Protein AF-A0A809RUC2-F1 (afdb_monomer)

pLDDT: mean 80.57, std 20.1, range [32.59, 98.81]

Structure (mmCIF, N/CA/C/O backbone):
data_AF-A0A809RUC2-F1
#
_entry.id   AF-A0A809RUC2-F1
#
loop_
_atom_site.group_PDB
_atom_site.id
_atom_site.type_symbol
_atom_site.label_atom_id
_atom_site.label_alt_id
_atom_site.label_comp_id
_atom_site.label_asym_id
_atom_site.label_entity_id
_atom_site.label_seq_id
_atom_site.pdbx_PDB_ins_code
_atom_site.Cartn_x
_atom_site.Cartn_y
_atom_site.Cartn_z
_atom_site.occupancy
_atom_site.B_iso_or_equiv
_atom_site.auth_seq_id
_atom_site.auth_comp_id
_atom_site.auth_asym_id
_atom_site.auth_atom_id
_atom_site.pdbx_PDB_model_num
ATOM 1 N N . MET A 1 1 ? 37.512 29.742 -60.243 1.00 57.97 1 MET A N 1
ATOM 2 C CA . MET A 1 1 ? 36.278 29.936 -59.442 1.00 57.97 1 MET A CA 1
ATOM 3 C C . MET A 1 1 ? 36.610 30.798 -58.234 1.00 57.97 1 MET A C 1
ATOM 5 O O . MET A 1 1 ? 37.514 30.440 -57.490 1.00 57.97 1 MET A O 1
ATOM 9 N N . SER A 1 2 ? 35.966 31.960 -58.082 1.00 74.44 2 SER A N 1
ATOM 10 C CA . SER A 1 2 ? 36.246 32.896 -56.984 1.00 74.44 2 SER A CA 1
ATOM 11 C C . SER A 1 2 ? 35.675 32.379 -55.657 1.00 74.44 2 SER A C 1
ATOM 13 O O . SER A 1 2 ? 34.603 31.773 -55.625 1.00 74.44 2 SER A O 1
ATOM 15 N N . LYS A 1 3 ? 36.369 32.649 -54.543 1.00 63.47 3 LYS A N 1
ATOM 16 C CA . LYS A 1 3 ? 35.947 32.260 -53.180 1.00 63.47 3 LYS A CA 1
ATOM 17 C C . LYS A 1 3 ? 34.538 32.765 -52.819 1.00 63.47 3 LYS A C 1
ATOM 19 O O . LYS A 1 3 ? 33.831 32.130 -52.045 1.00 63.47 3 LYS A O 1
ATOM 24 N N . THR A 1 4 ? 34.105 33.861 -53.440 1.00 73.62 4 THR A N 1
ATOM 25 C CA . THR A 1 4 ? 32.767 34.448 -53.281 1.00 73.62 4 THR A CA 1
ATOM 26 C C . THR A 1 4 ? 31.650 33.573 -53.856 1.00 73.62 4 THR A C 1
ATOM 28 O O . THR A 1 4 ? 30.583 33.478 -53.257 1.00 73.62 4 THR A O 1
ATOM 31 N N . ALA A 1 5 ? 31.895 32.870 -54.966 1.00 70.69 5 ALA A N 1
ATOM 32 C CA . ALA A 1 5 ? 30.905 31.988 -55.586 1.00 70.69 5 ALA A CA 1
ATOM 33 C C . ALA A 1 5 ? 30.678 30.700 -54.773 1.00 70.69 5 ALA A C 1
ATOM 35 O O . ALA A 1 5 ? 29.565 30.180 -54.724 1.00 70.69 5 ALA A O 1
ATOM 36 N N . TRP A 1 6 ? 31.724 30.208 -54.100 1.00 71.06 6 TRP A N 1
ATOM 37 C CA . TRP A 1 6 ? 31.639 29.041 -53.218 1.00 71.06 6 TRP A CA 1
ATOM 38 C C . TRP A 1 6 ? 30.827 29.339 -51.951 1.00 71.06 6 TRP A C 1
ATOM 40 O O . TRP A 1 6 ? 29.940 28.566 -51.594 1.00 71.06 6 TRP A O 1
ATOM 50 N N . LEU A 1 7 ? 31.058 30.501 -51.330 1.00 73.00 7 LEU A N 1
ATOM 51 C CA . LEU A 1 7 ? 30.331 30.924 -50.131 1.00 73.00 7 LEU A CA 1
ATOM 52 C C . LEU A 1 7 ? 28.832 31.113 -50.412 1.00 73.00 7 LEU A C 1
ATOM 54 O O . LEU A 1 7 ? 27.989 30.687 -49.628 1.00 73.00 7 LEU A O 1
ATOM 58 N N . TRP A 1 8 ? 28.495 31.693 -51.567 1.00 70.12 8 TRP A N 1
ATOM 59 C CA . TRP A 1 8 ? 27.101 31.924 -51.948 1.00 70.12 8 TRP A CA 1
ATOM 60 C C . TRP A 1 8 ? 26.345 30.626 -52.264 1.00 70.12 8 TRP A C 1
ATOM 62 O O . TRP A 1 8 ? 25.155 30.519 -51.970 1.00 70.12 8 TRP A O 1
ATOM 72 N N . LYS A 1 9 ? 27.037 29.616 -52.810 1.00 71.06 9 LYS A N 1
ATOM 73 C CA . LYS A 1 9 ? 26.473 28.274 -53.013 1.00 71.06 9 LYS A CA 1
ATOM 74 C C . LYS A 1 9 ? 26.231 27.564 -51.676 1.00 71.06 9 LYS A C 1
ATOM 76 O O . LYS A 1 9 ? 25.128 27.087 -51.442 1.00 71.06 9 LYS A O 1
ATOM 81 N N . PHE A 1 10 ? 27.203 27.605 -50.764 1.00 69.88 10 PHE A N 1
ATOM 82 C CA . PHE A 1 10 ? 27.071 27.013 -49.430 1.00 69.88 10 PHE A CA 1
ATOM 83 C C . PHE A 1 10 ? 25.931 27.643 -48.609 1.00 69.88 10 PHE A C 1
ATOM 85 O O . PHE A 1 10 ? 25.150 26.935 -47.978 1.00 69.88 10 PHE A O 1
ATOM 92 N N . MET A 1 11 ? 25.777 28.971 -48.662 1.00 69.25 11 MET A N 1
ATOM 93 C CA . MET A 1 11 ? 24.679 29.665 -47.977 1.00 69.25 11 MET A CA 1
ATOM 94 C C . MET A 1 11 ? 23.294 29.299 -48.536 1.00 69.25 11 MET A C 1
ATOM 96 O O . MET A 1 11 ? 22.336 29.217 -47.768 1.00 69.25 11 MET A O 1
ATOM 100 N N . LYS A 1 12 ? 23.175 29.060 -49.850 1.00 67.75 12 LYS A N 1
ATOM 101 C CA . LYS A 1 12 ? 21.921 28.601 -50.470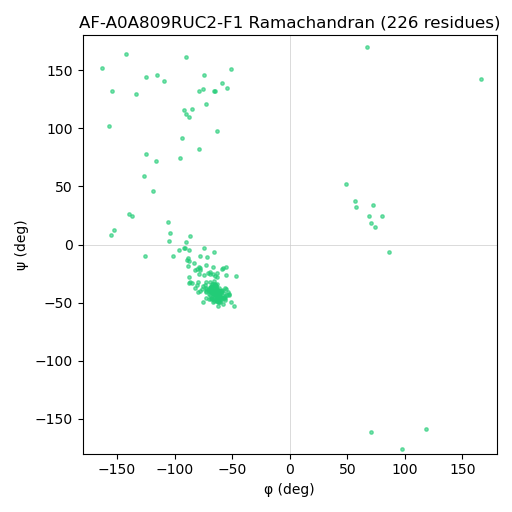 1.00 67.75 12 LYS A CA 1
ATOM 102 C C . LYS A 1 12 ? 21.570 27.162 -50.089 1.00 67.75 12 LYS A C 1
ATOM 104 O O . LYS A 1 12 ? 20.408 26.884 -49.806 1.00 67.75 12 LYS A O 1
ATOM 109 N N . ASP A 1 13 ? 22.560 26.277 -50.022 1.00 63.41 13 ASP A N 1
ATOM 110 C CA . ASP A 1 13 ? 22.342 24.875 -49.649 1.00 63.41 13 ASP A CA 1
ATOM 111 C C . ASP A 1 13 ? 21.937 24.746 -48.163 1.00 63.41 13 ASP A C 1
ATOM 113 O O . ASP A 1 13 ? 21.044 23.971 -47.812 1.00 63.41 13 ASP A O 1
ATOM 117 N N . ALA A 1 14 ? 22.515 25.577 -47.285 1.00 58.16 14 ALA A N 1
ATOM 118 C CA . ALA A 1 14 ? 22.165 25.619 -45.865 1.00 58.16 14 ALA A CA 1
ATOM 119 C C . ALA A 1 14 ? 20.747 26.165 -45.604 1.00 58.16 14 ALA A C 1
ATOM 121 O O . ALA A 1 14 ? 20.035 25.627 -44.753 1.00 58.16 14 ALA A O 1
ATOM 122 N N . SER A 1 15 ? 20.299 27.191 -46.341 1.00 55.12 15 SER A N 1
ATOM 123 C CA . SER A 1 15 ? 18.947 27.741 -46.152 1.00 55.12 15 SER A CA 1
ATOM 124 C C . SER A 1 15 ? 17.857 26.762 -46.595 1.00 55.12 15 SER A C 1
ATOM 126 O O . SER A 1 15 ? 16.843 26.630 -45.911 1.00 55.12 15 SER A O 1
ATOM 128 N N . SER A 1 16 ? 18.096 26.001 -47.669 1.00 58.09 16 SER A N 1
ATOM 129 C CA . SER A 1 16 ? 17.174 24.959 -48.131 1.00 58.09 16 SER A CA 1
ATOM 130 C C . SER A 1 16 ? 16.996 23.856 -47.080 1.00 58.09 16 SER A C 1
ATOM 132 O O . SER A 1 16 ? 15.876 23.415 -46.833 1.00 58.09 16 SER A O 1
ATOM 134 N N . CYS A 1 17 ? 18.073 23.443 -46.404 1.00 53.00 17 CYS A N 1
ATOM 135 C CA . CYS A 1 17 ? 18.024 22.403 -45.371 1.00 53.00 17 CYS A CA 1
ATOM 136 C C . CYS A 1 17 ? 17.237 22.848 -44.122 1.00 53.00 17 CYS A C 1
ATOM 138 O O . CYS A 1 17 ? 16.403 22.103 -43.604 1.00 53.00 17 CYS A O 1
ATOM 140 N N . VAL A 1 18 ? 17.427 24.099 -43.684 1.00 55.88 18 VAL A N 1
ATOM 141 C CA . VAL A 1 18 ? 16.718 24.665 -42.521 1.00 55.88 18 VAL A CA 1
ATOM 142 C C . VAL A 1 18 ? 15.218 24.819 -42.793 1.00 55.88 18 VAL A C 1
ATOM 144 O O . VAL A 1 18 ? 14.402 24.515 -41.923 1.00 55.88 18 VAL A O 1
ATOM 147 N N . VAL A 1 19 ? 14.831 25.225 -44.007 1.00 58.34 19 VAL A N 1
ATOM 148 C CA . VAL A 1 19 ? 13.414 25.385 -44.375 1.00 58.34 19 VAL A CA 1
ATOM 149 C C . VAL A 1 19 ? 12.692 24.034 -44.458 1.00 58.34 19 VAL A C 1
ATOM 151 O O . VAL A 1 19 ? 11.554 23.937 -43.994 1.00 58.34 19 VAL A O 1
ATOM 154 N N . HIS A 1 20 ? 13.345 22.981 -44.969 1.00 55.31 20 HIS A N 1
ATOM 155 C CA . HIS A 1 20 ? 12.781 21.624 -44.990 1.00 55.31 20 HIS A CA 1
ATOM 156 C C . HIS A 1 20 ? 12.652 21.010 -43.588 1.00 55.31 20 HIS A C 1
ATOM 158 O O . HIS A 1 20 ? 11.646 20.361 -43.298 1.00 55.31 20 HIS A O 1
ATOM 164 N N . PHE A 1 21 ? 13.618 21.254 -42.697 1.00 52.12 21 PHE A N 1
ATOM 165 C CA . PHE A 1 21 ? 13.568 20.769 -41.315 1.00 52.12 21 PHE A CA 1
ATOM 166 C C . PHE A 1 21 ? 12.483 21.482 -40.488 1.00 52.12 21 PHE A C 1
ATOM 168 O O . PHE A 1 21 ? 11.742 20.838 -39.744 1.00 52.12 21 PHE A O 1
ATOM 175 N N . ALA A 1 22 ? 12.317 22.796 -40.678 1.00 53.69 22 ALA A N 1
ATOM 176 C CA . ALA A 1 22 ? 11.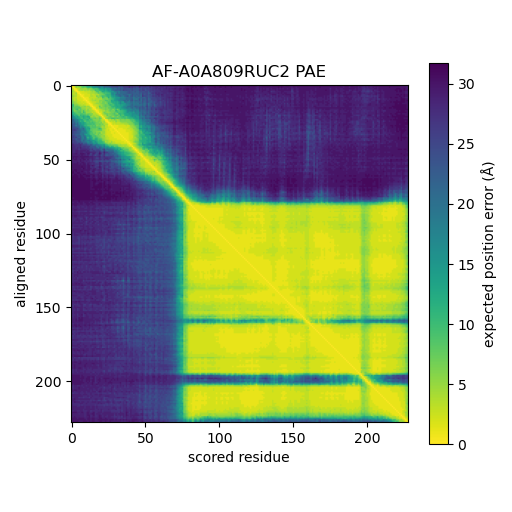268 23.576 -40.021 1.00 53.69 22 ALA A CA 1
ATOM 177 C C . ALA A 1 22 ? 9.854 23.191 -40.497 1.00 53.69 22 ALA A C 1
ATOM 179 O O . ALA A 1 22 ? 8.949 23.057 -39.674 1.00 53.69 22 ALA A O 1
ATOM 180 N N . HIS A 1 23 ? 9.662 22.951 -41.802 1.00 52.16 23 HIS A N 1
ATOM 181 C CA . HIS A 1 23 ? 8.366 22.507 -42.330 1.00 52.16 23 HIS A CA 1
ATOM 182 C C . HIS A 1 23 ? 8.006 21.081 -41.886 1.00 52.16 23 HIS A C 1
ATOM 184 O O . HIS A 1 23 ? 6.858 20.832 -41.525 1.00 52.16 23 HIS A O 1
ATOM 190 N N . GLY A 1 24 ? 8.966 20.149 -41.855 1.00 54.53 24 GLY A N 1
ATOM 191 C CA . GLY A 1 24 ? 8.717 18.771 -41.411 1.00 54.53 24 GLY A CA 1
ATOM 192 C C . GLY A 1 24 ? 8.372 18.666 -39.921 1.00 54.53 24 GLY A C 1
ATOM 193 O O . GLY A 1 24 ? 7.441 17.951 -39.550 1.00 54.53 24 GLY A O 1
ATOM 194 N N . GLY A 1 25 ? 9.073 19.424 -39.069 1.00 57.38 25 GLY A N 1
ATOM 195 C CA . GLY A 1 25 ? 8.827 19.437 -37.624 1.00 57.38 25 GLY A CA 1
ATOM 196 C C . GLY A 1 25 ? 7.467 20.029 -37.243 1.00 57.38 25 GLY A C 1
ATOM 197 O O . GLY A 1 25 ? 6.776 19.482 -36.384 1.00 57.38 25 GLY A O 1
ATOM 198 N N . LEU A 1 26 ? 7.043 21.104 -37.919 1.00 63.09 26 LEU A N 1
ATOM 199 C CA . LEU A 1 26 ? 5.751 21.744 -37.652 1.00 63.09 26 LEU A CA 1
ATOM 200 C C . LEU A 1 26 ? 4.568 20.853 -38.071 1.00 63.09 26 LEU A C 1
ATOM 202 O O . LEU A 1 26 ? 3.562 20.796 -37.365 1.00 63.09 26 LEU A O 1
ATOM 206 N N . LEU A 1 27 ? 4.701 20.113 -39.179 1.00 64.94 27 LEU A N 1
ATOM 207 C CA . LEU A 1 27 ? 3.674 19.173 -39.642 1.00 64.94 27 LEU A CA 1
ATOM 208 C C . LEU A 1 27 ? 3.522 17.967 -38.703 1.00 64.94 27 LEU A C 1
ATOM 210 O O . LEU A 1 27 ? 2.396 17.567 -38.411 1.00 64.94 27 LEU A O 1
ATOM 214 N N . ALA A 1 28 ? 4.624 17.424 -38.176 1.00 64.31 28 ALA A N 1
ATOM 215 C CA . ALA A 1 28 ? 4.576 16.322 -37.212 1.00 64.31 28 ALA A CA 1
ATOM 216 C C . ALA A 1 28 ? 3.934 16.743 -35.876 1.00 64.31 28 ALA A C 1
ATOM 218 O O . ALA A 1 28 ? 3.086 16.027 -35.341 1.00 64.31 28 ALA A O 1
ATOM 219 N N . ALA A 1 29 ? 4.277 17.932 -35.367 1.00 70.69 29 ALA A N 1
ATOM 220 C CA . ALA A 1 29 ? 3.657 18.486 -34.163 1.00 70.69 29 ALA A CA 1
ATOM 221 C C . ALA A 1 29 ? 2.160 18.780 -34.372 1.00 70.69 29 ALA A C 1
ATOM 223 O O . ALA A 1 29 ? 1.338 18.449 -33.517 1.00 70.69 29 ALA A O 1
ATOM 224 N N . GLY A 1 30 ? 1.793 19.331 -35.535 1.00 70.19 30 GLY A N 1
ATOM 225 C CA . GLY A 1 30 ? 0.397 19.555 -35.912 1.00 70.19 30 GLY A CA 1
ATOM 226 C C . GLY A 1 30 ? -0.411 18.257 -35.976 1.00 70.19 30 GLY A C 1
ATOM 227 O O . GLY A 1 30 ? -1.521 18.199 -35.444 1.00 70.19 30 GLY A O 1
ATOM 228 N N . PHE A 1 31 ? 0.153 17.189 -36.549 1.00 74.94 31 PHE A N 1
ATOM 229 C CA . PHE A 1 31 ? -0.500 15.880 -36.608 1.00 74.94 31 PHE A CA 1
ATOM 230 C C . PHE A 1 31 ? -0.721 15.280 -35.211 1.00 74.94 31 PHE A C 1
ATOM 232 O O . PHE A 1 31 ? -1.814 14.795 -34.930 1.00 74.94 31 PHE A O 1
ATOM 239 N N . LEU A 1 32 ? 0.262 15.380 -34.308 1.00 79.12 32 LEU A N 1
ATOM 240 C CA . LEU A 1 32 ? 0.138 14.885 -32.931 1.00 79.12 32 LEU A CA 1
ATOM 241 C C . LEU A 1 32 ? -0.929 15.636 -32.125 1.00 79.12 32 LEU A C 1
ATOM 243 O O . LEU A 1 32 ? -1.727 15.002 -31.440 1.00 79.12 32 LEU A O 1
ATOM 247 N N . VAL A 1 33 ? -0.995 16.967 -32.237 1.00 81.62 33 VAL A N 1
ATOM 248 C CA . VAL A 1 33 ? -2.025 17.770 -31.551 1.00 81.62 33 VAL A CA 1
ATOM 249 C C . VAL A 1 33 ? -3.416 17.482 -32.120 1.00 81.62 33 VAL A C 1
ATOM 251 O O . VAL A 1 33 ? -4.376 17.368 -31.361 1.00 81.62 33 VAL A O 1
ATOM 254 N N . THR A 1 34 ? -3.532 17.304 -33.439 1.00 75.81 34 THR A N 1
ATOM 255 C CA . THR A 1 34 ? -4.813 16.980 -34.088 1.00 75.81 34 THR A CA 1
ATOM 256 C C . THR A 1 34 ? -5.283 15.569 -33.722 1.00 75.81 34 THR A C 1
ATOM 258 O O . THR A 1 34 ? -6.457 15.382 -33.413 1.00 75.81 34 THR A O 1
ATOM 261 N N . ALA A 1 35 ? -4.377 14.585 -33.674 1.00 74.75 35 ALA A N 1
ATOM 262 C CA . ALA A 1 35 ? -4.677 13.231 -33.209 1.00 74.75 35 ALA A CA 1
ATOM 263 C C . ALA A 1 35 ? -5.086 13.214 -31.726 1.00 74.75 35 ALA A C 1
ATOM 265 O O . ALA A 1 35 ? -6.064 12.560 -31.368 1.00 74.75 35 ALA A O 1
ATOM 266 N N . PHE A 1 36 ? -4.397 13.986 -30.877 1.00 76.81 36 PHE A N 1
ATOM 267 C CA . PHE A 1 36 ? -4.753 14.144 -29.467 1.00 76.81 36 PHE A CA 1
ATOM 268 C C . PHE A 1 36 ? -6.132 14.799 -29.297 1.00 76.81 36 PHE A C 1
ATOM 270 O O . PHE A 1 36 ? -6.936 14.316 -28.505 1.00 76.81 36 PHE A O 1
ATOM 277 N N . MET A 1 37 ? -6.460 15.832 -30.086 1.00 72.44 37 MET A N 1
ATOM 278 C CA . MET A 1 37 ? -7.786 16.461 -30.050 1.00 72.44 37 MET A CA 1
ATOM 279 C C . MET A 1 37 ? -8.903 15.566 -30.590 1.00 72.44 37 MET A C 1
ATOM 281 O O . MET A 1 37 ? -9.985 15.549 -30.010 1.00 72.44 37 MET A O 1
ATOM 285 N N . LEU A 1 38 ? -8.660 14.776 -31.639 1.00 72.06 38 LEU A N 1
ATOM 286 C CA . LEU A 1 38 ? -9.628 13.783 -32.121 1.00 72.06 38 LEU A CA 1
ATOM 287 C C . LEU A 1 38 ? -9.865 12.669 -31.090 1.00 72.06 38 LEU A C 1
ATOM 289 O O . LEU A 1 38 ? -10.999 12.229 -30.925 1.00 72.06 38 LEU A O 1
ATOM 293 N N . MET A 1 39 ? -8.831 12.258 -30.350 1.00 69.00 39 MET A N 1
ATOM 294 C CA . MET A 1 39 ? -8.958 11.289 -29.256 1.00 69.00 39 MET A CA 1
ATOM 295 C C . MET A 1 39 ? -9.730 11.870 -28.059 1.00 69.00 39 MET A C 1
ATOM 297 O O . MET A 1 39 ? -10.534 11.172 -27.444 1.00 69.00 39 MET A O 1
ATOM 301 N N . TYR A 1 40 ? -9.540 13.160 -27.763 1.00 70.06 40 TYR A N 1
ATOM 302 C CA . TYR A 1 40 ? -10.258 13.854 -26.691 1.00 70.06 40 TYR A CA 1
ATOM 303 C C . TYR A 1 40 ? -11.732 14.118 -27.040 1.00 70.06 40 TYR A C 1
ATOM 305 O O . TYR A 1 40 ? -12.606 13.917 -26.200 1.00 70.06 40 TYR A O 1
ATOM 313 N N . VAL A 1 41 ? -12.029 14.512 -28.285 1.00 60.91 41 VAL A N 1
ATOM 314 C CA . VAL A 1 41 ? -13.403 14.755 -28.761 1.00 60.91 41 VAL A CA 1
ATOM 315 C C . VAL A 1 41 ? -14.158 13.439 -29.006 1.00 60.91 41 VAL A C 1
ATOM 317 O O . VAL A 1 41 ? -15.329 13.342 -28.653 1.00 60.91 41 VAL A O 1
ATOM 320 N N . GLY A 1 42 ? -13.496 12.381 -29.493 1.00 48.12 42 GLY A N 1
ATOM 321 C CA . GLY A 1 42 ? -14.104 11.049 -29.662 1.00 48.12 42 GLY A CA 1
ATOM 322 C C . GLY A 1 42 ? -14.477 10.344 -28.346 1.00 48.12 42 GLY A C 1
ATOM 323 O O . GLY A 1 42 ? -15.333 9.456 -28.328 1.00 48.12 42 GLY A O 1
ATOM 324 N N . SER A 1 43 ? -13.885 10.771 -27.226 1.00 54.50 43 SER A N 1
ATOM 325 C CA . SER A 1 43 ? -14.227 10.291 -25.879 1.00 54.50 43 SER A CA 1
ATOM 326 C C . SER A 1 43 ? -15.503 10.939 -25.313 1.00 54.50 43 SER A C 1
ATOM 328 O O . SER A 1 43 ? -16.132 10.380 -24.411 1.00 54.50 43 SER A O 1
ATOM 330 N N . ALA A 1 44 ? -15.930 12.084 -25.863 1.00 47.62 44 ALA A N 1
ATOM 331 C CA . ALA A 1 44 ? -17.126 12.793 -25.407 1.00 47.62 44 ALA A CA 1
ATOM 332 C C . ALA A 1 44 ? -18.433 12.176 -25.944 1.00 47.62 44 ALA A C 1
ATOM 334 O O . ALA A 1 44 ? -19.429 12.163 -25.231 1.00 47.62 44 ALA A O 1
ATOM 335 N N . GLU A 1 45 ? -18.434 11.597 -27.150 1.00 51.78 45 GLU A N 1
ATOM 336 C CA . GLU A 1 45 ? -19.639 10.963 -27.726 1.00 51.78 45 GLU A CA 1
ATOM 337 C C . GLU A 1 45 ? -19.807 9.482 -27.339 1.00 51.78 45 GLU A C 1
ATOM 339 O O . GLU A 1 45 ? -20.908 8.934 -27.402 1.00 51.78 45 GLU A O 1
ATOM 344 N N . SER A 1 46 ? -18.735 8.823 -26.887 1.00 49.41 46 SER A N 1
ATOM 345 C CA . SER A 1 46 ? -18.765 7.403 -26.496 1.00 49.41 46 SER A CA 1
ATOM 346 C C . SER A 1 46 ? -19.264 7.178 -25.058 1.00 49.41 46 SER A C 1
ATOM 348 O O . SER A 1 46 ? -19.651 6.063 -24.708 1.00 49.41 46 SER A O 1
ATOM 350 N N . HIS A 1 47 ? -19.300 8.231 -24.231 1.00 50.41 47 HIS A N 1
ATOM 351 C CA . HIS A 1 47 ? -19.727 8.147 -22.830 1.00 50.41 47 HIS A CA 1
ATOM 352 C C . HIS A 1 47 ? -21.247 8.081 -22.639 1.00 50.41 47 HIS A C 1
ATOM 354 O O . HIS A 1 47 ? -21.690 7.572 -21.614 1.00 50.41 47 HIS A O 1
ATOM 360 N N . GLU A 1 48 ? -22.059 8.531 -23.601 1.00 50.09 48 GLU A N 1
ATOM 361 C CA . GLU A 1 48 ? -23.522 8.489 -23.437 1.00 50.09 48 GLU A CA 1
ATOM 362 C C . GLU A 1 48 ? -24.143 7.151 -23.865 1.00 50.09 48 GLU A C 1
ATOM 364 O O . GLU A 1 48 ? -25.099 6.690 -23.243 1.00 50.09 48 GLU A O 1
ATOM 369 N N . ARG A 1 49 ? -23.572 6.461 -24.864 1.00 54.16 49 ARG A N 1
ATOM 370 C CA . ARG A 1 49 ? -24.089 5.155 -25.323 1.00 54.16 49 ARG A CA 1
ATOM 371 C C . ARG A 1 49 ? -23.736 4.009 -24.373 1.00 54.16 49 ARG A C 1
ATOM 373 O O . ARG A 1 49 ? -24.584 3.163 -24.108 1.00 54.16 49 ARG A O 1
ATOM 380 N N . GLY A 1 50 ? -22.531 4.022 -23.795 1.00 50.56 50 GLY A N 1
ATOM 381 C CA . GLY A 1 50 ? -22.103 2.997 -22.833 1.00 50.56 50 GLY A CA 1
ATOM 382 C C . GLY A 1 50 ? -22.884 3.025 -21.512 1.00 50.56 50 GLY A C 1
ATOM 383 O O . GLY A 1 50 ? -23.028 1.995 -20.859 1.00 50.56 50 GLY A O 1
ATOM 384 N N . LEU A 1 51 ? -23.437 4.183 -21.132 1.00 55.09 51 LEU A N 1
ATOM 385 C CA . LEU A 1 51 ? -24.234 4.336 -19.910 1.00 55.09 51 LEU A CA 1
ATOM 386 C C . LEU A 1 51 ? -25.699 3.902 -20.074 1.00 55.09 51 LEU A C 1
ATOM 388 O O . LEU A 1 51 ? -26.329 3.553 -19.078 1.00 55.09 51 LEU A O 1
ATOM 392 N N . GLN A 1 52 ? -26.233 3.868 -21.300 1.00 54.47 52 GLN A N 1
ATOM 393 C CA . GLN A 1 52 ? -27.560 3.298 -21.570 1.00 54.47 52 GLN A CA 1
ATOM 394 C C . GLN A 1 52 ? -27.509 1.767 -21.655 1.00 54.47 52 GLN A C 1
ATOM 396 O O . GLN A 1 52 ? -28.342 1.097 -21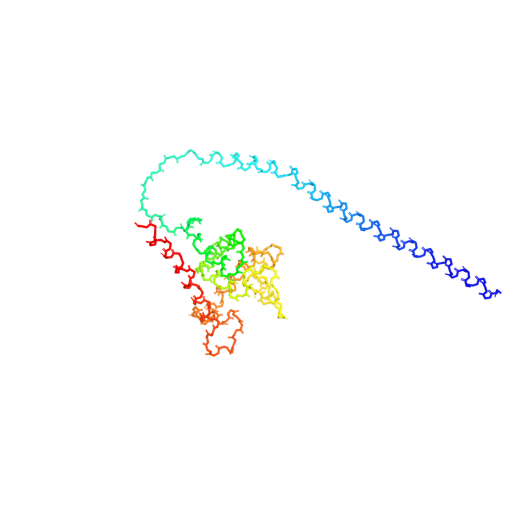.053 1.00 54.47 52 GLN A O 1
ATOM 401 N N . GLU A 1 53 ? -26.472 1.205 -22.284 1.00 52.91 53 GLU A N 1
ATOM 402 C CA . GLU A 1 53 ? -26.300 -0.252 -22.398 1.00 52.91 53 GLU A CA 1
ATOM 403 C C . GLU A 1 53 ? -26.008 -0.920 -21.036 1.00 52.91 53 GLU A C 1
ATOM 405 O O . GLU A 1 53 ? -26.496 -2.013 -20.749 1.00 52.91 53 GLU A O 1
ATOM 410 N N . LEU A 1 54 ? -25.288 -0.228 -20.140 1.00 55.09 54 LEU A N 1
ATOM 411 C CA . LEU A 1 54 ? -25.085 -0.661 -18.749 1.00 55.09 54 LEU A CA 1
ATOM 412 C C . LEU A 1 54 ? -26.330 -0.479 -17.865 1.00 55.09 54 LEU A C 1
ATOM 414 O O . LEU A 1 54 ? -26.480 -1.199 -16.876 1.00 55.09 54 LEU A O 1
ATOM 418 N N . GLY A 1 55 ? -27.211 0.467 -18.204 1.00 55.34 55 GLY A N 1
ATOM 419 C CA . GLY A 1 55 ? -28.477 0.694 -17.506 1.00 55.34 55 GLY A CA 1
ATOM 420 C C . GLY A 1 55 ? -29.480 -0.435 -17.742 1.00 55.34 55 GLY A C 1
ATOM 421 O O . GLY A 1 55 ? -30.079 -0.930 -16.785 1.00 55.34 55 GLY A O 1
ATOM 422 N N . ASP A 1 56 ? -29.590 -0.904 -18.985 1.00 54.66 56 ASP A N 1
ATOM 423 C CA . ASP A 1 56 ? -30.511 -1.984 -19.357 1.00 54.66 56 ASP A CA 1
ATOM 424 C C . ASP A 1 56 ? -30.031 -3.359 -18.857 1.00 54.66 56 ASP A C 1
ATOM 426 O O . ASP A 1 56 ? -30.831 -4.152 -18.358 1.00 54.66 56 ASP A O 1
ATOM 430 N N . LEU A 1 57 ? -28.714 -3.602 -18.828 1.00 55.19 57 LEU A N 1
ATOM 431 C CA . LEU A 1 57 ? -28.119 -4.812 -18.233 1.00 55.19 57 LEU A CA 1
ATOM 432 C C . LEU A 1 57 ? -28.324 -4.922 -16.711 1.00 55.19 57 LEU A C 1
ATOM 434 O O . LEU A 1 57 ? -28.365 -6.028 -16.170 1.00 55.19 57 LEU A O 1
ATOM 438 N N . PHE A 1 58 ? -28.466 -3.796 -16.004 1.00 57.12 58 PHE A N 1
ATOM 439 C CA . PHE A 1 58 ? -28.720 -3.782 -14.557 1.00 57.12 58 PHE A CA 1
ATOM 440 C C . PHE A 1 58 ? -30.213 -3.824 -14.192 1.00 57.12 58 PHE A C 1
ATOM 442 O O . PHE A 1 58 ? -30.545 -4.066 -13.024 1.00 57.12 58 PHE A O 1
ATOM 449 N N . SER A 1 59 ? -31.102 -3.601 -15.165 1.00 50.81 59 SER A N 1
ATOM 450 C CA . SER A 1 59 ? -32.555 -3.560 -14.966 1.00 50.81 59 SER A CA 1
ATOM 451 C C . SER A 1 59 ? -33.193 -4.958 -15.022 1.00 50.81 59 SER A C 1
ATOM 453 O O . SER A 1 59 ? -34.083 -5.259 -14.227 1.00 50.81 59 SER A O 1
ATOM 455 N N . ASP A 1 60 ? -32.652 -5.868 -15.842 1.00 48.00 60 ASP A N 1
ATOM 456 C CA . ASP A 1 60 ? -33.172 -7.241 -16.000 1.00 48.00 60 ASP A CA 1
ATOM 457 C C . ASP A 1 60 ? -32.799 -8.210 -14.857 1.00 48.00 60 ASP A C 1
ATOM 459 O O . ASP A 1 60 ? -33.345 -9.308 -14.746 1.00 48.00 60 ASP A O 1
ATOM 463 N N . GLY A 1 61 ? -31.902 -7.817 -13.949 1.00 45.31 61 GLY A N 1
ATOM 464 C CA . GLY A 1 61 ? -31.421 -8.683 -12.864 1.00 45.31 61 GLY A CA 1
ATOM 465 C C . GLY A 1 61 ? -32.211 -8.616 -11.551 1.00 45.31 61 GLY A C 1
ATOM 466 O O . GLY A 1 61 ? -31.874 -9.327 -10.603 1.00 45.31 61 GLY A O 1
ATOM 467 N N . ARG A 1 62 ? -33.228 -7.747 -11.433 1.00 44.59 62 ARG A N 1
ATOM 468 C CA . ARG A 1 62 ? -33.868 -7.432 -10.139 1.00 44.59 62 ARG A CA 1
ATOM 469 C C . ARG A 1 62 ? -35.356 -7.776 -10.061 1.00 44.59 62 ARG A C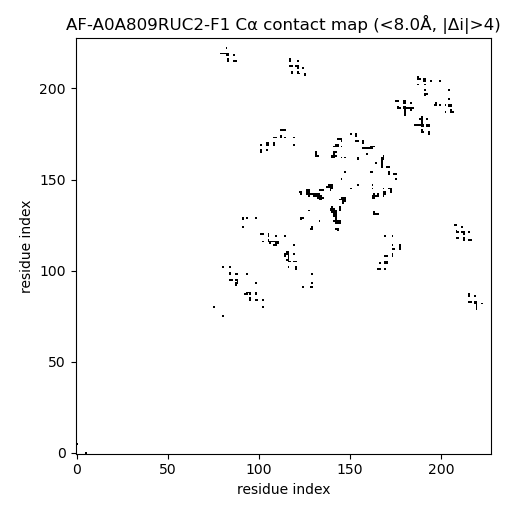 1
ATOM 471 O O . ARG A 1 62 ? -36.145 -7.035 -9.485 1.00 44.59 62 ARG A O 1
ATOM 478 N N . THR A 1 63 ? -35.731 -8.969 -10.513 1.00 43.12 63 THR A N 1
ATOM 479 C CA . THR A 1 63 ? -36.981 -9.619 -10.083 1.00 43.12 63 THR A CA 1
ATOM 480 C C . THR A 1 63 ? -36.702 -11.002 -9.514 1.00 43.12 63 THR A C 1
ATOM 482 O O . THR A 1 63 ? -36.927 -12.021 -10.159 1.00 43.12 63 THR A O 1
ATOM 485 N N . SER A 1 64 ? -36.223 -11.054 -8.273 1.00 36.59 64 SER A N 1
ATOM 486 C CA . SER A 1 64 ? -36.462 -12.196 -7.386 1.00 36.59 64 SER A CA 1
ATOM 487 C C . SER A 1 64 ? -36.316 -11.755 -5.936 1.00 36.59 64 SER A C 1
ATOM 489 O O . SER A 1 64 ? -35.230 -11.537 -5.411 1.00 36.59 64 SER A O 1
ATOM 491 N N . LYS A 1 65 ? -37.475 -11.569 -5.310 1.00 40.81 65 LYS A N 1
ATOM 492 C CA . LYS A 1 65 ? -37.675 -11.324 -3.887 1.00 40.81 65 LYS A CA 1
ATOM 493 C C . LYS A 1 65 ? -37.888 -12.674 -3.200 1.00 40.81 65 LYS A C 1
ATOM 495 O O . LYS A 1 65 ? -38.897 -13.308 -3.482 1.00 40.81 65 LYS A O 1
ATOM 500 N N . ALA A 1 66 ? -36.979 -13.067 -2.309 1.00 34.62 66 ALA A N 1
ATOM 501 C CA . ALA A 1 66 ? -37.113 -14.037 -1.201 1.00 34.62 66 ALA A CA 1
ATOM 502 C C . ALA A 1 66 ? -35.679 -14.353 -0.727 1.00 34.62 66 ALA A C 1
ATOM 504 O O . ALA A 1 66 ? -34.792 -14.447 -1.558 1.00 34.62 66 ALA A O 1
ATOM 505 N N . SER A 1 67 ? -35.304 -14.541 0.532 1.00 32.59 67 SER A N 1
ATOM 506 C CA . SER A 1 67 ? -35.981 -14.640 1.818 1.00 32.59 67 SER A CA 1
ATOM 507 C C . SER A 1 67 ? -34.889 -14.440 2.888 1.00 32.59 67 SER A C 1
ATOM 509 O O . SER A 1 67 ? -33.719 -14.734 2.656 1.00 32.59 67 SER A O 1
ATOM 511 N N . SER A 1 68 ? -35.268 -13.924 4.049 1.00 49.09 68 SER A N 1
ATOM 512 C CA . SER A 1 68 ? -34.435 -13.643 5.225 1.00 49.09 68 SER A CA 1
ATOM 513 C C . SER A 1 68 ? -33.614 -14.833 5.760 1.00 49.09 68 SER A C 1
ATOM 515 O O . SER A 1 68 ? -34.182 -15.893 6.017 1.00 49.09 68 SER A O 1
ATOM 517 N N . SER A 1 69 ? -32.331 -14.598 6.074 1.00 34.47 69 SER A N 1
ATOM 518 C CA . SER A 1 69 ? -31.605 -15.226 7.195 1.00 34.47 69 SER A CA 1
ATOM 519 C C . SER A 1 69 ? -30.444 -14.315 7.657 1.00 34.47 69 SER A C 1
ATOM 521 O O . SER A 1 69 ? -29.705 -13.824 6.800 1.00 34.47 69 SER A O 1
ATOM 523 N N . PRO A 1 70 ? -30.268 -14.042 8.967 1.00 42.47 70 PRO A N 1
ATOM 524 C CA . PRO A 1 70 ? -29.280 -13.094 9.476 1.00 42.47 70 PRO A CA 1
ATOM 525 C C . PRO A 1 70 ? -27.978 -13.824 9.834 1.00 42.47 70 PRO A C 1
ATOM 527 O O . PRO A 1 70 ? -27.834 -14.329 10.942 1.00 42.47 70 PRO A O 1
ATOM 530 N N . ALA A 1 71 ? -27.028 -13.930 8.902 1.00 37.78 71 ALA A N 1
ATOM 531 C CA . ALA A 1 71 ? -25.707 -14.500 9.219 1.00 37.78 71 ALA A CA 1
ATOM 532 C C . ALA A 1 71 ? -24.550 -14.046 8.307 1.00 37.78 71 ALA A C 1
ATOM 534 O O . ALA A 1 71 ? -23.448 -14.574 8.418 1.00 37.78 71 ALA A O 1
ATOM 535 N N . ALA A 1 72 ? -24.760 -13.072 7.417 1.00 39.22 72 ALA A N 1
ATOM 536 C CA . ALA A 1 72 ? -23.739 -12.609 6.473 1.00 39.22 72 ALA A CA 1
ATOM 537 C C . ALA A 1 72 ? -23.552 -11.089 6.558 1.00 39.22 72 ALA A C 1
ATOM 539 O O . ALA A 1 72 ? -23.744 -10.362 5.591 1.00 39.22 72 ALA A O 1
ATOM 540 N N . GLU A 1 73 ? -23.198 -10.595 7.741 1.00 40.06 73 GLU A N 1
ATOM 541 C CA . GLU A 1 73 ? -22.898 -9.181 7.971 1.00 40.06 73 GLU A CA 1
ATOM 542 C C . GLU A 1 73 ? -21.431 -9.030 8.373 1.00 40.06 73 GLU A C 1
ATOM 544 O O . GLU A 1 73 ? -21.104 -8.814 9.533 1.00 40.06 73 GLU A O 1
ATOM 549 N N . GLN A 1 74 ? -20.517 -9.228 7.416 1.00 40.91 74 GLN A N 1
ATOM 550 C CA . GLN A 1 74 ? -19.084 -8.959 7.620 1.00 40.91 74 GLN A CA 1
ATOM 551 C C . GLN A 1 74 ? -18.304 -8.608 6.343 1.00 40.91 74 GLN A C 1
ATOM 553 O O . GLN A 1 74 ? -17.081 -8.505 6.381 1.00 40.91 74 GLN A O 1
ATOM 558 N N . ALA A 1 75 ? -18.988 -8.327 5.231 1.00 43.81 75 ALA A N 1
ATOM 559 C CA . ALA A 1 75 ? -18.386 -7.580 4.133 1.00 43.81 75 ALA A CA 1
ATOM 560 C C . ALA A 1 75 ? -18.536 -6.089 4.454 1.00 43.81 75 ALA A C 1
ATOM 562 O O . ALA A 1 75 ? -19.648 -5.581 4.601 1.00 43.81 75 ALA A O 1
ATOM 563 N N . VAL A 1 76 ? -17.420 -5.386 4.633 1.00 47.34 76 VAL A N 1
ATOM 564 C CA . VAL A 1 76 ? -17.412 -3.941 4.879 1.00 47.34 76 VAL A CA 1
ATOM 565 C C . VAL A 1 76 ? -18.000 -3.243 3.651 1.00 47.34 76 VAL A C 1
ATOM 567 O O . VAL A 1 76 ? -17.311 -3.029 2.659 1.00 47.34 76 VAL A O 1
ATOM 570 N N . SER A 1 77 ? -19.288 -2.903 3.725 1.00 47.72 77 SER A N 1
ATOM 571 C CA . SER A 1 77 ? -19.956 -1.968 2.815 1.00 47.72 77 SER A CA 1
ATOM 572 C C . SER A 1 77 ? -19.145 -0.659 2.736 1.00 47.72 77 SER A C 1
ATOM 574 O O . SER A 1 77 ? -18.511 -0.308 3.737 1.00 47.72 77 SER A O 1
ATOM 576 N N . PRO A 1 78 ? -19.157 0.102 1.619 1.00 54.75 78 PRO A N 1
ATOM 577 C CA . PRO A 1 78 ? -18.447 1.386 1.484 1.00 54.75 78 PRO A CA 1
ATOM 578 C C . PRO A 1 78 ? -18.651 2.349 2.671 1.00 54.75 78 PRO A C 1
ATOM 580 O O . PRO A 1 78 ? -17.771 3.138 3.017 1.00 54.75 78 PRO A O 1
ATOM 583 N N . SER A 1 79 ? -19.782 2.228 3.376 1.00 59.75 79 SER A N 1
ATOM 584 C CA . SER A 1 79 ? -20.078 2.956 4.615 1.00 59.75 79 SER A CA 1
ATOM 585 C C . SER A 1 79 ? -19.139 2.628 5.787 1.00 59.75 79 SER A C 1
ATOM 587 O O . SER A 1 79 ? -18.815 3.514 6.576 1.00 59.75 79 SER A O 1
ATOM 589 N N . GLY A 1 80 ? -18.659 1.389 5.907 1.00 74.50 80 GLY A N 1
ATOM 590 C CA . GLY A 1 80 ? -17.811 0.940 7.011 1.00 74.50 80 GLY A CA 1
ATOM 591 C C . GLY A 1 80 ? -16.343 1.365 6.898 1.00 74.50 80 GLY A C 1
ATOM 592 O O . GLY A 1 80 ? -15.657 1.422 7.919 1.00 74.50 80 GLY A O 1
ATOM 593 N N . ALA A 1 81 ? -15.869 1.706 5.694 1.00 86.06 81 ALA A N 1
ATOM 594 C CA . ALA A 1 81 ? -14.514 2.215 5.455 1.00 86.06 81 ALA A CA 1
ATOM 595 C C . ALA A 1 81 ? -14.405 3.746 5.607 1.00 86.06 81 ALA A C 1
ATOM 597 O O . ALA A 1 81 ? -13.304 4.283 5.745 1.00 86.06 81 ALA A O 1
ATOM 598 N N . ARG A 1 82 ? -15.535 4.462 5.639 1.00 92.62 82 ARG A N 1
ATOM 599 C CA . ARG A 1 82 ? -15.589 5.933 5.692 1.00 92.62 82 ARG A CA 1
ATOM 600 C C . ARG A 1 82 ? -14.759 6.560 6.827 1.00 92.62 82 ARG A C 1
ATOM 602 O O . ARG A 1 82 ? -14.017 7.499 6.539 1.00 92.62 82 ARG A O 1
ATOM 609 N N . PRO A 1 83 ? -14.775 6.048 8.075 1.00 95.38 83 PRO A N 1
ATOM 610 C CA . PRO A 1 83 ? -13.949 6.613 9.147 1.00 95.38 83 PRO A CA 1
ATOM 611 C C . PRO A 1 83 ? -12.442 6.452 8.902 1.00 95.38 83 PRO A C 1
ATOM 613 O O . PRO A 1 83 ? -11.656 7.323 9.279 1.00 95.38 83 PRO A O 1
ATOM 616 N N . ALA A 1 84 ? -12.032 5.350 8.262 1.00 95.50 84 ALA A N 1
ATOM 617 C CA . ALA A 1 84 ? -10.644 5.140 7.859 1.00 95.50 84 ALA A CA 1
ATOM 618 C C . ALA A 1 84 ? -10.242 6.146 6.773 1.00 95.50 84 ALA A C 1
ATOM 620 O O . ALA A 1 84 ? -9.219 6.810 6.910 1.00 95.50 84 ALA A O 1
ATOM 621 N N . ILE A 1 85 ? -11.078 6.320 5.745 1.00 96.69 85 ILE A N 1
ATOM 622 C CA . ILE A 1 85 ? -10.853 7.290 4.662 1.00 96.69 85 ILE A CA 1
ATOM 623 C C . ILE A 1 85 ? -10.701 8.707 5.227 1.00 96.69 85 ILE A C 1
ATOM 625 O O . ILE A 1 85 ? -9.772 9.426 4.867 1.00 96.69 85 ILE A O 1
ATOM 629 N N . GLU A 1 86 ? -11.567 9.102 6.158 1.00 96.56 86 GLU A N 1
ATOM 630 C CA . GLU A 1 86 ? -11.526 10.425 6.782 1.00 96.56 86 GLU A CA 1
ATOM 631 C C . GLU A 1 86 ? -10.268 10.630 7.644 1.00 96.56 86 GLU A C 1
ATOM 633 O O . GLU A 1 86 ? -9.639 11.691 7.609 1.00 96.56 86 GLU A O 1
ATOM 638 N N . TYR A 1 87 ? -9.866 9.601 8.400 1.00 97.44 87 TYR A N 1
ATOM 639 C CA . TYR A 1 87 ? -8.605 9.599 9.142 1.00 97.44 87 TYR A CA 1
ATOM 640 C C . TYR A 1 87 ? -7.401 9.803 8.213 1.00 97.44 87 TYR A C 1
ATOM 642 O O . TYR A 1 87 ? -6.587 10.701 8.453 1.00 97.44 87 TYR A O 1
ATOM 650 N N . LEU A 1 88 ? -7.316 9.009 7.144 1.00 97.81 88 LEU A N 1
ATOM 651 C CA . LEU A 1 88 ? -6.221 9.051 6.178 1.00 97.81 88 LEU A CA 1
ATOM 652 C C . LEU A 1 88 ? -6.181 10.391 5.444 1.00 97.81 88 LEU A C 1
ATOM 654 O O . LEU A 1 88 ? -5.124 11.013 5.366 1.00 97.81 88 LEU A O 1
ATOM 658 N N . SER A 1 89 ? -7.339 10.876 4.992 1.00 97.94 89 SER A N 1
ATOM 659 C CA . SER A 1 89 ? -7.466 12.150 4.288 1.00 97.94 89 SER A CA 1
ATOM 660 C C . SER A 1 89 ? -6.901 13.311 5.106 1.00 97.94 89 SER A C 1
ATOM 662 O O . SER A 1 89 ? -6.067 14.073 4.616 1.00 97.94 89 SER A O 1
ATOM 664 N N . ARG A 1 90 ? -7.269 13.406 6.391 1.00 98.06 90 ARG A N 1
ATOM 665 C CA . ARG A 1 90 ? -6.744 14.450 7.284 1.00 98.06 90 ARG A CA 1
ATOM 666 C C . ARG A 1 90 ? -5.252 14.314 7.543 1.00 98.06 90 ARG A C 1
ATOM 668 O O . ARG A 1 90 ? -4.536 15.312 7.528 1.00 98.06 90 ARG A O 1
ATOM 675 N N . LYS A 1 91 ? -4.789 13.097 7.830 1.00 98.00 91 LYS A N 1
ATOM 676 C CA . LYS A 1 91 ? -3.403 12.859 8.236 1.00 98.00 91 LYS A CA 1
ATOM 677 C C . LYS A 1 91 ? -2.420 13.075 7.088 1.00 98.00 91 LYS A C 1
ATOM 679 O O . LYS A 1 91 ? -1.410 13.745 7.278 1.00 98.00 91 LYS A O 1
ATOM 684 N N . TYR A 1 92 ? -2.730 12.517 5.923 1.00 97.75 92 TYR A N 1
ATOM 685 C CA . TYR A 1 92 ? -1.867 12.551 4.742 1.00 97.75 92 TYR A CA 1
ATOM 686 C C . TYR A 1 92 ? -2.158 13.746 3.829 1.00 97.75 92 TYR A C 1
ATOM 688 O O . TYR A 1 92 ? -1.441 13.959 2.859 1.00 97.75 92 TYR A O 1
ATOM 696 N N . ARG A 1 93 ? -3.169 14.565 4.161 1.00 98.00 93 ARG A N 1
ATOM 697 C CA . ARG A 1 93 ? -3.586 15.751 3.391 1.00 98.00 93 ARG A CA 1
ATOM 698 C C . ARG A 1 93 ? -3.949 15.419 1.939 1.00 98.00 93 ARG A C 1
ATOM 700 O O . ARG A 1 93 ? -3.696 16.204 1.031 1.00 98.00 93 ARG A O 1
ATOM 707 N N . VAL A 1 94 ? -4.573 14.262 1.741 1.00 97.31 94 VAL A N 1
ATOM 708 C CA . VAL A 1 94 ? -5.078 13.790 0.446 1.00 97.31 94 VAL A CA 1
ATOM 709 C C . VAL A 1 94 ? -6.600 13.846 0.471 1.00 97.31 94 VAL A C 1
ATOM 711 O O . VAL A 1 94 ? -7.215 13.552 1.496 1.00 97.31 94 VAL A O 1
ATOM 714 N N . ALA A 1 95 ? -7.238 14.242 -0.629 1.00 97.62 95 ALA A N 1
ATOM 715 C CA . ALA A 1 95 ? -8.696 14.312 -0.693 1.00 97.62 95 ALA A CA 1
ATOM 716 C C . ALA A 1 95 ? -9.335 12.937 -0.422 1.00 97.62 95 ALA A C 1
ATOM 718 O O . ALA A 1 95 ? -8.870 11.920 -0.934 1.00 97.62 95 ALA A O 1
ATOM 719 N N . ALA A 1 96 ? -10.427 12.902 0.348 1.00 95.75 96 ALA A N 1
ATOM 720 C CA . ALA A 1 96 ? -11.142 11.658 0.651 1.00 95.75 96 ALA A CA 1
ATOM 721 C C . ALA A 1 96 ? -11.568 10.902 -0.622 1.00 95.75 96 ALA A C 1
ATOM 723 O O . ALA A 1 96 ? -11.419 9.685 -0.682 1.00 95.75 96 ALA A O 1
ATOM 724 N N . SER A 1 97 ? -11.989 11.633 -1.660 1.00 95.56 97 SER A N 1
ATOM 725 C CA . SER A 1 97 ? -12.338 11.086 -2.978 1.00 95.56 97 SER A CA 1
ATOM 726 C C . SER A 1 97 ? -11.168 10.418 -3.707 1.00 95.56 97 SER A C 1
ATOM 728 O O . SER A 1 97 ? -11.395 9.556 -4.547 1.00 95.56 97 SER A O 1
ATOM 730 N N . ALA A 1 98 ? -9.923 10.788 -3.394 1.00 95.62 98 ALA A N 1
ATOM 731 C CA . ALA A 1 98 ? -8.733 10.135 -3.932 1.00 95.62 98 ALA A CA 1
ATOM 732 C C . ALA A 1 98 ? -8.303 8.920 -3.093 1.00 95.62 98 ALA A C 1
ATOM 734 O O . ALA A 1 98 ? -7.733 7.984 -3.637 1.00 95.62 98 ALA A O 1
ATOM 735 N N . ILE A 1 99 ? -8.592 8.901 -1.786 1.00 97.19 99 ILE A N 1
ATOM 736 C CA . ILE A 1 99 ? -8.275 7.772 -0.894 1.00 97.19 99 ILE A CA 1
ATOM 737 C C . ILE A 1 99 ? -9.273 6.621 -1.050 1.00 97.19 99 ILE A C 1
ATOM 739 O O . ILE A 1 99 ? -8.876 5.459 -1.025 1.00 97.19 99 ILE A O 1
ATOM 743 N N . GLU A 1 100 ? -10.560 6.927 -1.205 1.00 96.12 100 GLU A N 1
ATOM 744 C CA . GLU A 1 100 ? -11.635 5.938 -1.336 1.00 96.12 100 GLU A CA 1
ATOM 745 C C . GLU A 1 100 ? -11.347 4.832 -2.371 1.00 96.12 100 GLU A C 1
ATOM 747 O O . GLU A 1 100 ? -11.357 3.660 -1.980 1.00 96.12 100 GLU A O 1
ATOM 752 N N . PRO A 1 101 ? -10.995 5.135 -3.640 1.00 96.50 101 PRO A N 1
ATOM 753 C CA . PRO A 1 101 ? -10.679 4.091 -4.615 1.00 96.50 101 PRO A CA 1
ATOM 754 C C . PRO A 1 101 ? -9.449 3.255 -4.230 1.00 96.50 101 PRO A C 1
ATOM 756 O O . PRO A 1 101 ? -9.388 2.076 -4.571 1.00 96.50 101 PRO A O 1
ATOM 759 N N . LEU A 1 102 ? -8.492 3.815 -3.481 1.00 97.75 102 LEU A N 1
ATOM 760 C CA . LEU A 1 102 ? -7.310 3.080 -3.017 1.00 97.75 102 LEU A CA 1
ATOM 761 C C . LEU A 1 102 ? -7.662 2.090 -1.905 1.00 97.75 102 LEU A C 1
ATOM 763 O O . LEU A 1 102 ? -7.128 0.984 -1.877 1.00 97.75 102 LEU A O 1
ATOM 767 N N . VAL A 1 103 ? -8.586 2.457 -1.012 1.00 97.44 103 VAL A N 1
ATOM 768 C CA . VAL A 1 103 ? -9.091 1.547 0.027 1.00 97.44 103 VAL A CA 1
ATOM 769 C C . VAL A 1 103 ? -9.883 0.401 -0.603 1.00 97.44 103 VAL A C 1
ATOM 771 O O . VAL A 1 103 ? -9.656 -0.752 -0.239 1.00 97.44 103 VAL A O 1
ATOM 774 N N . LEU A 1 104 ? -10.733 0.686 -1.596 1.00 96.31 104 LEU A N 1
ATOM 775 C CA . LEU A 1 104 ? -11.454 -0.348 -2.348 1.00 96.31 104 LEU A CA 1
ATOM 776 C C . LEU A 1 104 ? -10.491 -1.276 -3.107 1.00 96.31 104 LEU A C 1
ATOM 778 O O . LEU A 1 104 ? -10.634 -2.499 -3.064 1.00 96.31 104 LEU A O 1
ATOM 782 N N . ALA A 1 105 ? -9.465 -0.717 -3.756 1.00 97.25 105 ALA A N 1
ATOM 783 C CA . ALA A 1 105 ? -8.430 -1.503 -4.423 1.00 97.25 105 ALA A CA 1
ATOM 784 C C . ALA A 1 105 ? -7.650 -2.382 -3.430 1.00 97.25 105 ALA A C 1
ATOM 786 O O . ALA A 1 105 ? -7.392 -3.550 -3.720 1.00 97.25 105 ALA A O 1
ATOM 787 N N . ALA A 1 106 ? -7.331 -1.860 -2.242 1.00 98.25 106 ALA A N 1
ATOM 788 C CA . ALA A 1 106 ? -6.691 -2.620 -1.172 1.00 98.25 106 ALA A CA 1
ATOM 789 C C . ALA A 1 106 ? -7.591 -3.742 -0.628 1.00 98.25 106 ALA A C 1
ATOM 791 O O . ALA A 1 106 ? -7.082 -4.814 -0.310 1.00 98.25 106 ALA A O 1
ATOM 792 N N . GLN A 1 107 ? -8.914 -3.547 -0.567 1.00 96.94 107 GLN A N 1
ATOM 793 C CA . GLN A 1 107 ? -9.862 -4.618 -0.234 1.00 96.94 107 GLN A CA 1
ATOM 794 C C . GLN A 1 107 ? -9.812 -5.740 -1.273 1.00 96.94 107 GLN A C 1
ATOM 796 O O . GLN A 1 107 ? -9.538 -6.887 -0.923 1.00 96.94 107 GLN A O 1
ATOM 801 N N . ALA A 1 108 ? -9.964 -5.402 -2.554 1.00 96.69 108 ALA A N 1
ATOM 802 C CA . ALA A 1 108 ? -9.947 -6.385 -3.634 1.00 96.69 108 ALA A CA 1
ATOM 803 C C . ALA A 1 108 ? -8.591 -7.105 -3.774 1.00 96.69 108 ALA A C 1
ATOM 805 O O . ALA A 1 108 ? -8.533 -8.281 -4.143 1.00 96.69 108 ALA A O 1
ATOM 806 N N . ALA A 1 109 ? -7.479 -6.406 -3.531 1.00 97.69 109 ALA A N 1
ATOM 807 C CA . ALA A 1 109 ? -6.146 -7.001 -3.529 1.00 97.69 109 ALA A CA 1
ATOM 808 C C . ALA A 1 109 ? -5.923 -7.882 -2.291 1.00 97.69 109 ALA A C 1
ATOM 810 O O . ALA A 1 109 ? -5.366 -8.972 -2.412 1.00 97.69 109 ALA A O 1
ATOM 811 N N . GLY A 1 110 ? -6.404 -7.445 -1.124 1.00 97.75 110 GLY A N 1
ATOM 812 C CA . GLY A 1 110 ? -6.345 -8.193 0.129 1.00 97.75 110 GLY A CA 1
ATOM 813 C C . GLY A 1 110 ? -7.078 -9.526 0.050 1.00 97.75 110 GLY A C 1
ATOM 814 O O . GLY A 1 110 ? -6.496 -10.557 0.377 1.00 97.75 110 GLY A O 1
ATOM 815 N N . GLU A 1 111 ? -8.298 -9.536 -0.490 1.00 96.75 111 GLU A N 1
ATOM 816 C CA . GLU A 1 111 ? -9.079 -10.762 -0.708 1.00 96.75 111 GLU A CA 1
ATOM 817 C C . GLU A 1 111 ? -8.332 -11.777 -1.585 1.00 96.75 111 GLU A C 1
ATOM 819 O O . GLU A 1 111 ? -8.223 -12.950 -1.232 1.00 96.75 111 GLU A O 1
ATOM 824 N N . ARG A 1 112 ? -7.736 -11.325 -2.695 1.00 95.75 112 ARG A N 1
ATOM 825 C CA . ARG A 1 112 ? -6.966 -12.190 -3.607 1.00 95.75 112 ARG A CA 1
ATOM 826 C C . ARG A 1 112 ? -5.647 -12.672 -3.005 1.00 95.75 112 ARG A C 1
ATOM 828 O O . ARG A 1 112 ? -5.225 -13.808 -3.229 1.00 95.75 112 ARG A O 1
ATOM 835 N N . ALA A 1 113 ? -4.964 -11.807 -2.261 1.00 96.69 113 ALA A N 1
ATOM 836 C CA . ALA A 1 113 ? -3.682 -12.130 -1.654 1.00 96.69 113 ALA A CA 1
ATOM 837 C C . ALA A 1 113 ? -3.830 -12.947 -0.357 1.00 96.69 113 ALA A C 1
ATOM 839 O O . ALA A 1 113 ? -2.889 -13.651 0.010 1.00 96.69 113 ALA A O 1
ATOM 840 N N . GLY A 1 114 ? -4.994 -12.917 0.296 1.00 97.69 114 GLY A N 1
ATOM 841 C CA . GLY A 1 114 ? -5.168 -13.419 1.660 1.00 97.69 114 GLY A CA 1
ATOM 842 C C . GLY A 1 114 ? -4.520 -12.496 2.696 1.00 97.69 114 GLY A C 1
ATOM 843 O O . GLY A 1 114 ? -3.954 -12.971 3.675 1.00 97.69 114 GLY A O 1
ATOM 844 N N . LEU A 1 115 ? -4.541 -11.185 2.445 1.00 98.38 115 LEU A N 1
ATOM 845 C CA . LEU A 1 115 ? -3.990 -10.152 3.318 1.00 98.38 115 LEU A CA 1
ATOM 846 C C . LEU A 1 115 ? -5.111 -9.253 3.830 1.00 98.38 115 LEU A C 1
ATOM 848 O O . LEU A 1 115 ? -6.064 -8.952 3.114 1.00 98.38 115 LEU A O 1
ATOM 852 N N . GLU A 1 116 ? -4.979 -8.771 5.060 1.00 97.75 116 GLU A N 1
ATOM 853 C CA . GLU A 1 116 ? -5.943 -7.819 5.596 1.00 97.75 116 GLU A CA 1
ATOM 854 C C . GLU A 1 116 ? -5.893 -6.486 4.823 1.00 97.75 116 GLU A C 1
ATOM 856 O O . GLU A 1 116 ? -4.815 -5.904 4.672 1.00 97.75 116 GLU A O 1
ATOM 861 N N . PRO A 1 117 ? -7.037 -5.924 4.391 1.00 97.56 117 PRO A N 1
ATOM 862 C CA . PRO A 1 117 ? -7.044 -4.684 3.613 1.00 97.56 117 PRO A CA 1
ATOM 863 C C . PRO A 1 117 ? -6.384 -3.502 4.332 1.00 97.56 117 PRO A C 1
ATOM 865 O O . PRO A 1 117 ? -5.641 -2.735 3.723 1.00 97.56 117 PRO A O 1
ATOM 868 N N . MET A 1 118 ? -6.598 -3.368 5.646 1.00 97.31 118 MET A N 1
ATOM 869 C CA . MET A 1 118 ? -6.002 -2.281 6.435 1.00 97.31 118 MET A CA 1
ATOM 870 C C . MET A 1 118 ? -4.482 -2.418 6.587 1.00 97.31 118 MET A C 1
ATOM 872 O O . MET A 1 118 ? -3.807 -1.410 6.778 1.00 97.31 118 MET A O 1
ATOM 876 N N . LEU A 1 119 ? -3.931 -3.631 6.457 1.00 98.75 119 LEU A N 1
ATOM 877 C CA . LEU A 1 119 ? -2.484 -3.832 6.383 1.00 98.75 119 LEU A CA 1
ATOM 878 C C . LEU A 1 119 ? -1.928 -3.255 5.076 1.00 98.75 119 LEU A C 1
ATOM 880 O O . LEU A 1 119 ? -0.951 -2.516 5.110 1.00 98.75 119 LEU A O 1
ATOM 884 N N . ILE A 1 120 ? -2.576 -3.535 3.941 1.00 98.81 120 ILE A N 1
ATOM 885 C CA . ILE A 1 120 ? -2.169 -2.997 2.632 1.00 98.81 120 ILE A CA 1
ATOM 886 C C . ILE A 1 120 ? -2.252 -1.467 2.636 1.00 98.81 120 ILE A C 1
ATOM 888 O O . ILE A 1 120 ? -1.308 -0.795 2.230 1.00 98.81 120 ILE A O 1
ATOM 892 N N . VAL A 1 121 ? -3.347 -0.903 3.156 1.00 98.69 121 VAL A N 1
ATOM 893 C CA . VAL A 1 121 ? -3.508 0.554 3.283 1.00 98.69 121 VAL A CA 1
ATOM 894 C C . VAL A 1 121 ? -2.417 1.163 4.168 1.00 98.69 121 VAL A C 1
ATOM 896 O O . VAL A 1 121 ? -1.872 2.209 3.823 1.00 98.69 121 VAL A O 1
ATOM 899 N N .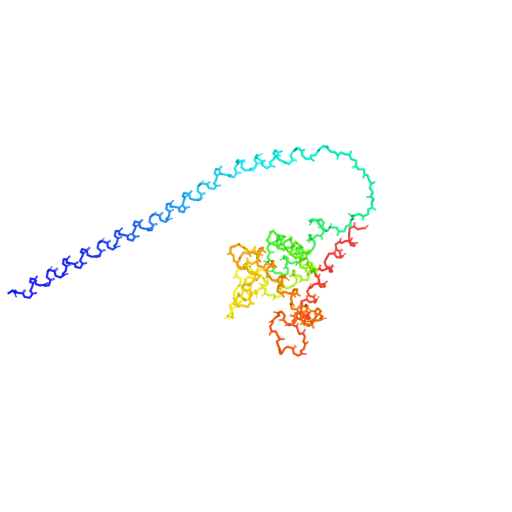 ALA A 1 122 ? -2.058 0.513 5.278 1.00 98.75 122 ALA A N 1
ATOM 900 C CA . ALA A 1 122 ? -0.963 0.964 6.133 1.00 98.75 122 ALA A CA 1
ATOM 901 C C . ALA A 1 122 ? 0.395 0.923 5.415 1.00 98.75 122 ALA A C 1
ATOM 903 O O . ALA A 1 122 ? 1.174 1.861 5.555 1.00 98.75 122 ALA A O 1
ATOM 904 N N . VAL A 1 123 ? 0.664 -0.108 4.606 1.00 98.81 123 VAL A N 1
ATOM 905 C CA . VAL A 1 123 ? 1.876 -0.172 3.772 1.00 98.81 123 VAL A CA 1
ATOM 906 C C . VAL A 1 123 ? 1.902 0.984 2.771 1.00 98.81 123 VAL A C 1
ATOM 908 O O . VAL A 1 123 ? 2.874 1.728 2.760 1.00 98.81 123 VAL A O 1
ATOM 911 N N . ILE A 1 124 ? 0.821 1.233 2.021 1.00 98.81 124 ILE A N 1
ATOM 912 C CA . ILE A 1 124 ? 0.727 2.385 1.094 1.00 98.81 124 ILE A CA 1
ATOM 913 C C . ILE A 1 124 ? 1.049 3.705 1.811 1.00 98.81 124 ILE A C 1
ATOM 915 O O . ILE A 1 124 ? 1.768 4.564 1.295 1.00 98.81 124 ILE A O 1
ATOM 919 N N . ALA A 1 125 ? 0.518 3.858 3.022 1.00 98.56 125 ALA A N 1
ATOM 920 C CA . ALA A 1 125 ? 0.689 5.048 3.834 1.00 98.56 125 ALA A CA 1
ATOM 921 C C . ALA A 1 125 ? 2.150 5.273 4.273 1.00 98.56 125 ALA A C 1
ATOM 923 O O . ALA A 1 125 ? 2.578 6.423 4.376 1.00 98.56 125 ALA A O 1
ATOM 924 N N . ILE A 1 126 ? 2.905 4.199 4.533 1.00 98.12 126 ILE A N 1
ATOM 925 C CA . ILE A 1 126 ? 4.330 4.251 4.897 1.00 98.12 126 ILE A CA 1
ATOM 926 C C . ILE A 1 126 ? 5.234 4.382 3.663 1.00 98.12 126 ILE A C 1
ATOM 928 O O . ILE A 1 126 ? 6.220 5.109 3.729 1.00 98.12 126 ILE A O 1
ATOM 932 N N . GLU A 1 127 ? 4.889 3.729 2.554 1.00 97.88 127 GLU A N 1
ATOM 933 C CA . GLU A 1 127 ? 5.707 3.685 1.335 1.00 97.88 127 GLU A CA 1
ATOM 934 C C . GLU A 1 127 ? 5.662 4.989 0.532 1.00 97.88 127 GLU A C 1
ATOM 936 O O . GLU A 1 127 ? 6.695 5.535 0.151 1.00 97.88 127 GLU A O 1
ATOM 941 N N . SER A 1 128 ? 4.462 5.511 0.265 1.00 98.25 128 SER A N 1
ATOM 942 C CA . SER A 1 128 ? 4.283 6.644 -0.657 1.00 98.25 128 SER A CA 1
ATOM 943 C C . SER A 1 128 ? 3.533 7.824 -0.054 1.00 98.25 128 SER A C 1
ATOM 945 O O . SER A 1 128 ? 3.416 8.868 -0.697 1.00 98.25 128 SER A O 1
ATOM 947 N N . GLY A 1 129 ? 2.952 7.663 1.140 1.00 98.12 129 GLY A N 1
ATOM 948 C CA . GLY A 1 129 ? 2.018 8.646 1.684 1.00 98.12 129 GLY A CA 1
ATOM 949 C C . GLY A 1 129 ? 0.821 8.890 0.757 1.00 98.12 129 GLY A C 1
ATOM 950 O O . GLY A 1 129 ? 0.310 10.006 0.715 1.00 98.12 129 GLY A O 1
ATOM 951 N N . PHE A 1 130 ? 0.392 7.857 0.018 1.00 98.44 130 PHE A N 1
ATOM 952 C CA . PHE A 1 130 ? -0.672 7.898 -0.995 1.00 98.44 130 PHE A CA 1
ATOM 953 C C . PHE A 1 130 ? -0.346 8.696 -2.269 1.00 98.44 130 PHE A C 1
ATOM 955 O O . PHE A 1 130 ? -1.259 9.137 -2.966 1.00 98.44 130 PHE A O 1
ATOM 962 N N . ASN A 1 131 ? 0.933 8.863 -2.616 1.00 98.00 131 ASN A N 1
ATOM 963 C CA . ASN A 1 131 ? 1.332 9.434 -3.903 1.00 98.00 131 ASN A CA 1
ATOM 964 C C . ASN A 1 131 ? 1.439 8.337 -4.993 1.00 98.00 131 ASN A C 1
ATOM 966 O O . ASN A 1 131 ? 2.381 7.542 -4.956 1.00 98.00 131 ASN A O 1
ATOM 970 N N . PRO A 1 132 ? 0.530 8.286 -5.989 1.00 97.19 132 PRO A N 1
ATOM 971 C CA . PRO A 1 132 ? 0.520 7.224 -6.999 1.00 97.19 132 PRO A CA 1
ATOM 972 C C . PRO A 1 132 ? 1.655 7.319 -8.021 1.00 97.19 132 PRO A C 1
ATOM 974 O O . PRO A 1 132 ? 1.964 6.327 -8.671 1.00 97.19 132 PRO A O 1
ATOM 977 N N . ILE A 1 133 ? 2.293 8.485 -8.142 1.00 96.69 133 ILE A N 1
ATOM 978 C CA . ILE A 1 133 ? 3.423 8.714 -9.050 1.00 96.69 133 ILE A CA 1
ATOM 979 C C . ILE A 1 133 ? 4.760 8.808 -8.303 1.00 96.69 133 ILE A C 1
ATOM 981 O O . ILE A 1 133 ? 5.721 9.376 -8.814 1.00 96.69 133 ILE A O 1
ATOM 985 N N . ALA A 1 134 ? 4.822 8.304 -7.066 1.00 96.88 134 ALA A N 1
ATOM 986 C CA . ALA A 1 134 ? 6.054 8.282 -6.289 1.00 96.88 134 ALA A CA 1
ATOM 987 C C . ALA A 1 134 ? 7.104 7.375 -6.944 1.00 96.88 134 ALA A C 1
ATOM 989 O O . ALA A 1 134 ? 6.817 6.222 -7.268 1.00 96.88 134 ALA A O 1
ATOM 990 N N . GLU A 1 135 ? 8.331 7.875 -7.068 1.00 97.19 135 GLU A N 1
ATOM 991 C CA . GLU A 1 135 ? 9.481 7.100 -7.526 1.00 97.19 135 GLU A CA 1
ATOM 992 C C . GLU A 1 135 ? 10.685 7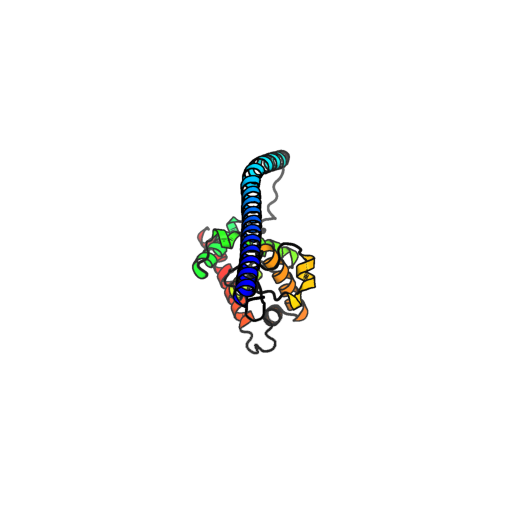.344 -6.611 1.00 97.19 135 GLU A C 1
ATOM 994 O O . GLU A 1 135 ? 11.022 8.491 -6.305 1.00 97.19 135 GLU A O 1
ATOM 999 N N . SER A 1 136 ? 11.322 6.269 -6.144 1.00 94.81 136 SER A N 1
ATOM 1000 C CA . SER A 1 136 ? 12.523 6.358 -5.308 1.00 94.81 136 SER A CA 1
ATOM 1001 C C . SER A 1 136 ? 13.808 6.356 -6.148 1.00 94.81 136 SER A C 1
ATOM 1003 O O . SER A 1 136 ? 13.812 5.851 -7.272 1.00 94.81 136 SER A O 1
ATOM 1005 N N . PRO A 1 137 ? 14.953 6.810 -5.599 1.00 93.75 137 PRO A N 1
ATOM 1006 C CA . PRO A 1 137 ? 16.249 6.723 -6.283 1.00 93.75 137 PRO A CA 1
ATOM 1007 C C . PRO A 1 137 ? 16.671 5.297 -6.678 1.00 93.75 137 PRO A C 1
ATOM 1009 O O . PRO A 1 137 ? 17.525 5.123 -7.542 1.00 93.75 137 PRO A O 1
ATOM 1012 N N . LEU A 1 138 ? 16.094 4.274 -6.038 1.00 91.62 138 LEU A N 1
ATOM 1013 C CA . LEU A 1 138 ? 16.355 2.863 -6.334 1.00 91.62 138 LEU A CA 1
ATOM 1014 C C . LEU A 1 138 ? 15.404 2.290 -7.402 1.00 91.62 138 LEU A C 1
ATOM 1016 O O . LEU A 1 138 ? 15.499 1.102 -7.718 1.00 91.62 138 LEU A O 1
ATOM 1020 N N . GLY A 1 139 ? 14.507 3.115 -7.952 1.00 94.31 139 GLY A N 1
ATOM 1021 C CA . GLY A 1 139 ? 13.519 2.722 -8.958 1.00 94.31 139 GLY A CA 1
ATOM 1022 C C . GLY A 1 139 ? 12.291 2.021 -8.376 1.00 94.31 139 GLY A C 1
ATOM 1023 O O . GLY A 1 139 ? 11.662 1.223 -9.065 1.00 94.31 139 GLY A O 1
ATOM 1024 N N . ALA A 1 140 ? 11.973 2.258 -7.101 1.00 96.44 140 ALA A N 1
ATOM 1025 C CA . ALA A 1 140 ? 10.710 1.814 -6.515 1.00 96.44 140 ALA A CA 1
ATOM 1026 C C . ALA A 1 140 ? 9.577 2.725 -6.995 1.00 96.44 140 ALA A C 1
ATOM 1028 O O . ALA A 1 140 ? 9.752 3.938 -6.975 1.00 96.44 140 ALA A O 1
ATOM 1029 N N . GLN A 1 141 ? 8.444 2.166 -7.428 1.00 97.81 141 GLN A N 1
ATOM 1030 C CA . GLN A 1 141 ? 7.392 2.916 -8.120 1.00 97.81 141 GLN A CA 1
ATOM 1031 C C . GLN A 1 141 ? 6.018 2.779 -7.457 1.00 97.81 141 GLN A C 1
ATOM 1033 O O . GLN A 1 141 ? 5.625 1.708 -6.981 1.00 97.81 141 GLN A O 1
ATOM 1038 N N . GLY A 1 142 ? 5.270 3.880 -7.490 1.00 97.94 142 GLY A N 1
ATOM 1039 C CA . GLY A 1 142 ? 3.859 3.978 -7.140 1.00 97.94 142 GLY A CA 1
ATOM 1040 C C . GLY A 1 142 ? 3.546 3.826 -5.653 1.00 97.94 142 GLY A C 1
ATOM 1041 O O . GLY A 1 142 ? 4.402 3.991 -4.782 1.00 97.94 142 GLY A O 1
ATOM 1042 N N . LEU A 1 143 ? 2.282 3.520 -5.364 1.00 98.44 143 LEU A N 1
ATOM 1043 C CA . LEU A 1 143 ? 1.702 3.560 -4.019 1.00 98.44 143 LEU A CA 1
ATOM 1044 C C . LEU A 1 143 ? 2.388 2.657 -2.992 1.00 98.44 143 LEU A C 1
ATOM 1046 O O . LEU A 1 143 ? 2.541 3.052 -1.838 1.00 98.44 143 LEU A O 1
ATOM 1050 N N . MET A 1 144 ? 2.773 1.456 -3.406 1.00 98.44 144 MET A N 1
ATOM 1051 C CA . MET A 1 144 ? 3.415 0.439 -2.578 1.00 98.44 144 MET A CA 1
ATOM 1052 C C . MET A 1 144 ? 4.923 0.326 -2.846 1.00 98.44 144 MET A C 1
ATOM 1054 O O . MET A 1 144 ? 5.536 -0.625 -2.370 1.00 98.44 144 MET A O 1
ATOM 1058 N N . GLN A 1 145 ? 5.507 1.266 -3.607 1.00 97.94 145 GLN A N 1
ATOM 1059 C CA . GLN A 1 145 ? 6.949 1.342 -3.893 1.00 97.94 145 GLN A CA 1
ATOM 1060 C C . GLN A 1 145 ? 7.543 0.001 -4.363 1.00 97.94 145 GLN A C 1
ATOM 1062 O O . GLN A 1 145 ? 8.550 -0.496 -3.864 1.00 97.94 145 GLN A O 1
ATOM 1067 N N . VAL A 1 146 ? 6.917 -0.599 -5.374 1.00 97.25 146 VAL A N 1
ATOM 1068 C CA . VAL A 1 146 ? 7.393 -1.856 -5.965 1.00 97.25 146 VAL A CA 1
ATOM 1069 C C . VAL A 1 146 ? 8.557 -1.560 -6.909 1.00 97.25 146 VAL A C 1
ATOM 1071 O O . VAL A 1 146 ? 8.447 -0.682 -7.760 1.00 97.25 146 VAL A O 1
ATOM 1074 N N . ILE A 1 147 ? 9.663 -2.302 -6.798 1.00 95.62 147 ILE A N 1
ATOM 1075 C CA . ILE A 1 147 ? 10.805 -2.185 -7.718 1.00 95.62 147 ILE A CA 1
ATOM 1076 C C . ILE A 1 147 ? 10.607 -3.162 -8.896 1.00 95.62 147 ILE A C 1
ATOM 1078 O O . ILE A 1 147 ? 10.723 -4.376 -8.685 1.00 95.62 147 ILE A O 1
ATOM 1082 N N . PRO A 1 148 ? 10.377 -2.685 -10.140 1.00 94.62 148 PRO A N 1
ATOM 1083 C CA . PRO A 1 148 ? 10.015 -3.549 -11.266 1.00 94.62 148 PRO A CA 1
ATOM 1084 C C . PRO A 1 148 ? 10.990 -4.698 -11.523 1.00 94.62 148 PRO A C 1
ATOM 1086 O O . PRO A 1 148 ? 10.580 -5.843 -11.697 1.00 94.62 148 PRO A O 1
ATOM 1089 N N . ARG A 1 149 ? 12.300 -4.413 -11.467 1.00 93.75 149 ARG A N 1
ATOM 1090 C CA . ARG A 1 149 ? 13.361 -5.370 -11.829 1.00 93.75 149 ARG A CA 1
ATOM 1091 C C . ARG A 1 149 ? 13.352 -6.671 -11.016 1.00 93.75 149 ARG A C 1
ATOM 1093 O O . ARG A 1 149 ? 13.948 -7.648 -11.451 1.00 93.75 149 ARG A O 1
ATOM 1100 N N . PHE A 1 150 ? 12.732 -6.676 -9.833 1.00 92.75 150 PHE A N 1
ATOM 1101 C CA . PHE A 1 150 ? 12.662 -7.847 -8.953 1.00 92.75 150 PHE A CA 1
ATOM 1102 C C . PHE A 1 150 ? 11.318 -8.580 -9.012 1.00 92.75 150 PHE A C 1
ATOM 1104 O O . PHE A 1 150 ? 11.198 -9.669 -8.453 1.00 92.75 150 PHE A O 1
ATOM 1111 N N . HIS A 1 151 ? 10.310 -7.993 -9.661 1.00 94.38 151 HIS A N 1
ATOM 1112 C CA . HIS A 1 151 ? 8.919 -8.446 -9.583 1.00 94.38 151 HIS A CA 1
ATOM 1113 C C . HIS A 1 151 ? 8.217 -8.455 -10.944 1.00 94.38 151 HIS A C 1
ATOM 1115 O O . HIS A 1 151 ? 6.990 -8.362 -11.011 1.00 94.38 151 HIS A O 1
ATOM 1121 N N . GLN A 1 152 ? 8.989 -8.568 -12.029 1.00 93.50 152 GLN A N 1
ATOM 1122 C CA . GLN A 1 152 ? 8.464 -8.580 -13.394 1.00 93.50 152 GLN A CA 1
ATOM 1123 C C . GLN A 1 152 ? 7.424 -9.692 -13.600 1.00 93.50 152 GLN A C 1
ATOM 1125 O O . GLN A 1 152 ? 6.388 -9.452 -14.205 1.00 93.50 152 GLN A O 1
ATOM 1130 N N . ASP A 1 153 ? 7.631 -10.858 -12.980 1.00 93.19 153 ASP A N 1
ATOM 1131 C CA . ASP A 1 153 ? 6.688 -11.983 -12.977 1.00 93.19 153 ASP A CA 1
ATOM 1132 C C . ASP A 1 153 ? 5.280 -11.586 -12.496 1.00 93.19 153 ASP A C 1
ATOM 1134 O O . ASP A 1 153 ? 4.274 -12.001 -13.070 1.00 93.19 153 ASP A O 1
ATOM 1138 N N . LYS A 1 154 ? 5.198 -10.752 -11.454 1.00 94.06 154 LYS A N 1
ATOM 1139 C CA . LYS A 1 154 ? 3.926 -10.284 -10.881 1.00 94.06 154 LYS A CA 1
ATOM 1140 C C . LYS A 1 154 ? 3.325 -9.148 -11.690 1.00 94.06 154 LYS A C 1
ATOM 1142 O O . LYS A 1 154 ? 2.105 -9.067 -11.793 1.00 94.06 154 LYS A O 1
ATOM 1147 N N . ILE A 1 155 ? 4.165 -8.280 -12.249 1.00 93.44 155 ILE A N 1
ATOM 1148 C CA . ILE A 1 155 ? 3.724 -7.175 -13.108 1.00 93.44 155 ILE A CA 1
ATOM 1149 C C . ILE A 1 155 ? 3.051 -7.735 -14.360 1.00 93.44 155 ILE A C 1
ATOM 1151 O O . ILE A 1 155 ? 1.923 -7.350 -14.670 1.00 93.44 155 ILE A O 1
ATOM 1155 N N . ASP A 1 156 ? 3.701 -8.699 -15.009 1.00 91.56 156 ASP A N 1
ATOM 1156 C CA . ASP A 1 156 ? 3.193 -9.360 -16.208 1.00 91.56 156 ASP A CA 1
ATOM 1157 C C . ASP A 1 156 ? 1.927 -10.172 -15.896 1.00 91.56 156 ASP A C 1
ATOM 1159 O O . ASP A 1 156 ? 0.980 -10.177 -16.679 1.00 91.56 156 ASP A O 1
ATOM 1163 N N . GLY A 1 157 ? 1.876 -10.811 -14.720 1.00 87.06 157 GLY A N 1
ATOM 1164 C CA . GLY A 1 157 ? 0.724 -11.597 -14.275 1.00 87.06 157 GLY A CA 1
ATOM 1165 C C . GLY A 1 157 ? -0.533 -10.781 -13.952 1.00 87.06 157 GLY A C 1
ATOM 1166 O O . GLY A 1 157 ? -1.635 -11.320 -14.030 1.00 87.06 157 GLY A O 1
ATOM 1167 N N . VAL A 1 158 ? -0.394 -9.500 -13.590 1.00 86.25 158 VAL A N 1
ATOM 1168 C CA . VAL A 1 158 ? -1.538 -8.597 -13.368 1.00 86.25 158 VAL A CA 1
ATOM 1169 C C . VAL A 1 158 ? -1.980 -7.920 -14.672 1.00 86.25 158 VAL A C 1
ATOM 1171 O O . VAL A 1 158 ? -3.176 -7.696 -14.859 1.00 86.25 158 VAL A O 1
ATOM 1174 N N . GLY A 1 159 ? -1.044 -7.631 -15.585 1.00 75.69 159 GLY A N 1
ATOM 1175 C CA . GLY A 1 159 ? -1.307 -6.862 -16.807 1.00 75.69 159 GLY A CA 1
ATOM 1176 C C . GLY A 1 159 ? -1.669 -5.393 -16.529 1.00 75.69 159 GLY A C 1
ATOM 1177 O O . GLY A 1 159 ? -1.878 -5.003 -15.384 1.00 75.69 159 GLY A O 1
ATOM 1178 N N . GLY A 1 160 ? -1.726 -4.554 -17.571 1.00 73.69 160 GLY A N 1
ATOM 1179 C CA . GLY A 1 160 ? -2.176 -3.155 -17.464 1.00 73.69 160 GLY A CA 1
ATOM 1180 C C . GLY A 1 160 ? -1.133 -2.096 -17.839 1.00 73.69 160 GLY A C 1
ATOM 1181 O O . GLY A 1 160 ? -0.189 -2.371 -18.578 1.00 73.69 160 GLY A O 1
ATOM 1182 N N . ASN A 1 161 ? -1.337 -0.872 -17.340 1.00 79.88 161 ASN A N 1
ATOM 1183 C CA . ASN A 1 161 ? -0.606 0.348 -17.718 1.00 79.88 161 ASN A CA 1
ATOM 1184 C C . ASN A 1 161 ? 0.701 0.583 -16.925 1.00 79.88 161 ASN A C 1
ATOM 1186 O O . ASN A 1 161 ? 1.327 1.634 -17.059 1.00 79.88 161 ASN A O 1
ATOM 1190 N N . GLY A 1 162 ? 1.121 -0.380 -16.103 1.00 88.25 162 GLY A N 1
ATOM 1191 C CA . GLY A 1 162 ? 2.355 -0.343 -15.317 1.00 88.25 162 GLY A CA 1
ATOM 1192 C C . GLY A 1 162 ? 2.155 0.102 -13.865 1.00 88.25 162 GLY A C 1
ATOM 1193 O O . GLY A 1 162 ? 1.046 0.326 -13.393 1.00 88.25 162 GLY A O 1
ATOM 1194 N N . LEU A 1 163 ? 3.257 0.236 -13.124 1.00 94.56 163 LEU A N 1
ATOM 1195 C CA . LEU A 1 163 ? 3.236 0.479 -11.673 1.00 94.56 163 LEU A CA 1
ATOM 1196 C C . LEU A 1 163 ? 2.852 1.906 -11.253 1.00 94.56 163 LEU A C 1
ATOM 1198 O O . LEU A 1 163 ? 2.754 2.159 -10.054 1.00 94.56 163 LEU A O 1
ATOM 1202 N N . LEU A 1 164 ? 2.632 2.821 -12.198 1.00 94.38 164 LEU A N 1
ATOM 1203 C CA . LEU A 1 164 ? 2.067 4.146 -11.915 1.00 94.38 164 LEU A CA 1
ATOM 1204 C C . LEU A 1 164 ? 0.531 4.143 -11.957 1.00 94.38 164 LEU A C 1
ATOM 1206 O O . LEU A 1 164 ? -0.090 5.106 -11.511 1.00 94.38 164 LEU A O 1
ATOM 1210 N N . ASP A 1 165 ? -0.089 3.064 -12.452 1.00 96.06 165 ASP A N 1
ATOM 1211 C CA . ASP A 1 165 ? -1.517 2.836 -12.260 1.00 96.06 165 ASP A CA 1
ATOM 1212 C C . ASP A 1 165 ? -1.775 2.424 -10.796 1.00 96.06 165 ASP A C 1
ATOM 1214 O O . ASP A 1 165 ? -1.224 1.417 -10.335 1.00 96.06 165 ASP A O 1
ATOM 1218 N N . PRO A 1 166 ? -2.602 3.169 -10.039 1.00 96.50 166 PRO A N 1
ATOM 1219 C CA . PRO A 1 166 ? -2.833 2.900 -8.622 1.00 96.50 166 PRO A CA 1
ATOM 1220 C C . PRO A 1 166 ? -3.356 1.492 -8.338 1.00 96.50 166 PRO A C 1
ATOM 1222 O O . PRO A 1 166 ? -2.934 0.850 -7.377 1.00 96.50 166 PRO A O 1
ATOM 1225 N N . VAL A 1 167 ? -4.283 1.006 -9.166 1.00 96.06 167 VAL A N 1
ATOM 1226 C CA . VAL A 1 167 ? -4.959 -0.272 -8.943 1.00 96.06 167 VAL A CA 1
ATOM 1227 C C . VAL A 1 167 ? -3.993 -1.418 -9.219 1.00 96.06 167 VAL A C 1
ATOM 1229 O O . VAL A 1 167 ? -3.879 -2.329 -8.398 1.00 96.06 167 VAL A O 1
ATOM 1232 N N . GLN A 1 168 ? -3.256 -1.359 -10.326 1.00 96.06 168 GLN A N 1
ATOM 1233 C CA . GLN A 1 168 ? -2.230 -2.340 -10.662 1.00 96.06 168 GLN A CA 1
ATOM 1234 C C . GLN A 1 168 ? -1.102 -2.342 -9.628 1.00 96.06 168 GLN A C 1
ATOM 1236 O O . GLN A 1 168 ? -0.692 -3.412 -9.177 1.00 96.06 168 GLN A O 1
ATOM 1241 N N . ASN A 1 169 ? -0.635 -1.167 -9.196 1.00 98.31 169 ASN A N 1
ATOM 1242 C CA . ASN A 1 169 ? 0.419 -1.058 -8.193 1.00 98.31 169 ASN A CA 1
ATOM 1243 C C . ASN A 1 169 ? 0.031 -1.737 -6.872 1.00 98.31 169 ASN A C 1
ATOM 1245 O O . ASN A 1 169 ? 0.810 -2.526 -6.340 1.00 98.31 169 ASN A O 1
ATOM 1249 N N . ILE A 1 170 ? -1.195 -1.500 -6.388 1.00 98.50 170 ILE A N 1
ATOM 1250 C CA . ILE A 1 170 ? -1.708 -2.134 -5.166 1.00 98.50 170 ILE A CA 1
ATOM 1251 C C . ILE A 1 170 ? -1.792 -3.657 -5.325 1.00 98.50 170 ILE A C 1
ATOM 1253 O O . ILE A 1 170 ? -1.448 -4.401 -4.408 1.00 98.50 170 ILE A O 1
ATOM 1257 N N . GLN A 1 171 ? -2.223 -4.144 -6.490 1.00 97.81 171 GLN A N 1
ATOM 1258 C CA . GLN A 1 171 ? -2.312 -5.582 -6.753 1.00 97.81 171 GLN A CA 1
ATOM 1259 C C . GLN A 1 171 ? -0.937 -6.251 -6.764 1.00 97.81 171 GLN A C 1
ATOM 1261 O O . GLN A 1 171 ? -0.741 -7.258 -6.084 1.00 97.81 171 GLN A O 1
ATOM 1266 N N . VAL A 1 172 ? 0.022 -5.680 -7.496 1.00 98.19 172 VAL A N 1
ATOM 1267 C CA . VAL A 1 172 ? 1.392 -6.201 -7.551 1.00 98.19 172 VAL A CA 1
ATOM 1268 C C . VAL A 1 172 ? 2.043 -6.123 -6.170 1.00 98.19 172 VAL A C 1
ATOM 1270 O O . VAL A 1 172 ? 2.584 -7.122 -5.697 1.00 98.19 172 VAL A O 1
ATOM 1273 N N . GLY A 1 173 ? 1.939 -4.982 -5.484 1.00 98.31 173 GLY A N 1
ATOM 1274 C CA . GLY A 1 173 ? 2.494 -4.793 -4.144 1.00 98.31 173 GLY A CA 1
ATOM 1275 C C . GLY A 1 173 ? 1.919 -5.773 -3.120 1.00 98.31 173 GLY A C 1
ATOM 1276 O O . GLY A 1 173 ? 2.671 -6.354 -2.341 1.00 98.31 173 GLY A O 1
ATOM 1277 N N . ALA A 1 174 ? 0.615 -6.063 -3.169 1.00 98.69 174 ALA A N 1
ATOM 1278 C CA . ALA A 1 174 ? -0.004 -7.076 -2.312 1.00 98.69 174 ALA A CA 1
ATOM 1279 C C . ALA A 1 174 ? 0.547 -8.492 -2.572 1.00 98.69 174 ALA A C 1
ATOM 1281 O O . ALA A 1 174 ? 0.764 -9.252 -1.626 1.00 98.69 174 ALA A O 1
ATOM 1282 N N . LEU A 1 175 ? 0.819 -8.854 -3.832 1.00 98.31 175 LEU A N 1
ATOM 1283 C CA . LEU A 1 175 ? 1.443 -10.139 -4.171 1.00 98.31 175 LEU A CA 1
ATOM 1284 C C . LEU A 1 175 ? 2.891 -10.224 -3.678 1.00 98.31 175 LEU A C 1
ATOM 1286 O O . LEU A 1 175 ? 3.297 -11.265 -3.157 1.00 98.31 175 LEU A O 1
ATOM 1290 N N . VAL A 1 176 ? 3.657 -9.138 -3.810 1.00 98.19 176 VAL A N 1
ATOM 1291 C CA . VAL A 1 176 ? 5.026 -9.050 -3.280 1.00 98.19 176 VAL A CA 1
ATOM 1292 C C . VAL A 1 176 ? 5.013 -9.179 -1.755 1.00 98.19 176 VAL A C 1
ATOM 1294 O O . VAL A 1 176 ? 5.744 -10.000 -1.209 1.00 98.19 176 VAL A O 1
ATOM 1297 N N . LEU A 1 177 ? 4.122 -8.464 -1.063 1.00 98.50 177 LEU A N 1
ATOM 1298 C CA . LEU A 1 177 ? 3.980 -8.530 0.394 1.00 98.50 177 LEU A CA 1
ATOM 1299 C C . LEU A 1 177 ? 3.595 -9.928 0.881 1.00 98.50 177 LEU A C 1
ATOM 1301 O O . LEU A 1 177 ? 4.205 -10.447 1.817 1.00 98.50 177 LEU A O 1
ATOM 1305 N N . LYS A 1 178 ? 2.629 -10.572 0.220 1.00 98.38 178 LYS A N 1
ATOM 1306 C CA . LYS A 1 178 ? 2.253 -11.963 0.502 1.00 98.38 178 LYS A CA 1
ATOM 1307 C C . LYS A 1 178 ? 3.457 -12.892 0.391 1.00 98.38 178 LYS A C 1
ATOM 1309 O O . LYS A 1 178 ? 3.663 -13.754 1.246 1.00 98.38 178 LYS A O 1
ATOM 1314 N N . GLU A 1 179 ? 4.238 -12.746 -0.676 1.00 97.56 179 GLU A N 1
ATOM 1315 C CA . GLU A 1 179 ? 5.423 -13.564 -0.884 1.00 97.56 179 GLU A CA 1
ATOM 1316 C C . GLU A 1 179 ? 6.480 -13.327 0.199 1.00 97.56 179 GLU A C 1
ATOM 1318 O O . GLU A 1 179 ? 7.024 -14.305 0.715 1.00 97.56 179 GLU A O 1
ATOM 1323 N N . SER A 1 180 ? 6.730 -12.073 0.576 1.00 96.88 180 SER A N 1
ATOM 1324 C CA . SER A 1 180 ? 7.654 -11.728 1.659 1.00 96.88 180 SER A CA 1
ATOM 1325 C C . SER A 1 180 ? 7.223 -12.349 2.987 1.00 96.88 180 SER A C 1
ATOM 1327 O O . SER A 1 180 ? 8.021 -13.025 3.627 1.00 96.88 180 SER A O 1
ATOM 1329 N N . ILE A 1 181 ? 5.945 -12.239 3.365 1.00 97.69 181 ILE A N 1
ATOM 1330 C CA . ILE A 1 181 ? 5.407 -12.867 4.588 1.00 97.69 181 ILE A CA 1
ATOM 1331 C C . ILE A 1 181 ? 5.579 -14.386 4.552 1.00 97.69 181 ILE A C 1
ATOM 1333 O O . ILE A 1 181 ? 6.045 -14.989 5.519 1.00 97.69 181 ILE A O 1
ATOM 1337 N N . ARG A 1 182 ? 5.262 -15.018 3.419 1.00 97.75 182 ARG A N 1
ATOM 1338 C CA . ARG A 1 182 ? 5.421 -16.467 3.256 1.00 97.75 182 ARG A CA 1
ATOM 1339 C C . ARG A 1 182 ? 6.883 -16.905 3.378 1.00 97.75 182 ARG A C 1
ATOM 1341 O O . ARG A 1 182 ? 7.144 -17.959 3.949 1.00 97.75 182 ARG A O 1
ATOM 1348 N N . ARG A 1 183 ? 7.823 -16.149 2.801 1.00 95.75 183 ARG A N 1
ATOM 1349 C CA . ARG A 1 183 ? 9.261 -16.468 2.827 1.00 95.75 183 ARG A CA 1
ATOM 1350 C C . ARG A 1 183 ? 9.873 -16.241 4.209 1.00 95.75 183 ARG A C 1
ATOM 1352 O O . ARG A 1 183 ? 10.696 -17.048 4.625 1.00 95.75 183 ARG A O 1
ATOM 1359 N N . ALA A 1 184 ? 9.457 -15.186 4.901 1.00 95.00 184 ALA A N 1
ATOM 1360 C CA . ALA A 1 184 ? 9.966 -14.838 6.220 1.00 95.00 184 ALA A CA 1
ATOM 1361 C C . ALA A 1 184 ? 9.359 -15.679 7.358 1.00 95.00 184 ALA A C 1
ATOM 1363 O O . ALA A 1 184 ? 9.980 -15.834 8.404 1.00 95.00 184 ALA A O 1
ATOM 1364 N N . GLY A 1 185 ? 8.149 -16.220 7.174 1.00 96.12 185 GLY A N 1
ATOM 1365 C CA . GLY A 1 185 ? 7.482 -17.100 8.142 1.00 96.12 185 GLY A CA 1
ATOM 1366 C C . GLY A 1 185 ? 6.680 -16.385 9.236 1.00 96.12 185 GLY A C 1
ATOM 1367 O O . GLY A 1 185 ? 5.956 -17.044 9.979 1.00 96.12 185 GLY A O 1
ATOM 1368 N N . SER A 1 186 ? 6.747 -15.054 9.319 1.00 96.00 186 SER A N 1
ATOM 1369 C CA . SER A 1 186 ? 5.887 -14.231 10.178 1.00 96.00 186 SER A CA 1
ATOM 1370 C C . SER A 1 186 ? 5.507 -12.920 9.489 1.00 96.00 186 SER A C 1
ATOM 1372 O O . SER A 1 186 ? 6.120 -12.524 8.494 1.00 96.00 186 SER A O 1
ATOM 1374 N N . LEU A 1 187 ? 4.480 -12.243 10.009 1.00 96.12 187 LEU A N 1
ATOM 1375 C CA . LEU A 1 187 ? 4.033 -10.957 9.476 1.00 96.12 187 LEU A CA 1
ATOM 1376 C C . LEU A 1 187 ? 5.121 -9.888 9.632 1.00 96.12 187 LEU A C 1
ATOM 1378 O O . LEU A 1 187 ? 5.447 -9.194 8.674 1.00 96.12 187 LEU A O 1
ATOM 1382 N N . GLU A 1 188 ? 5.702 -9.781 10.823 1.00 94.25 188 GLU A N 1
ATOM 1383 C CA . GLU A 1 188 ? 6.722 -8.794 11.164 1.00 94.25 188 GLU A CA 1
ATOM 1384 C C . GLU A 1 188 ? 7.977 -8.989 10.313 1.00 94.25 188 GLU A C 1
ATOM 1386 O O . GLU A 1 188 ? 8.445 -8.046 9.678 1.00 94.25 188 GLU A O 1
ATOM 1391 N N . ALA A 1 189 ? 8.482 -10.223 10.229 1.00 93.31 189 ALA A N 1
ATOM 1392 C CA . ALA A 1 189 ? 9.647 -10.525 9.405 1.00 93.31 189 ALA A CA 1
ATOM 1393 C C . ALA A 1 189 ? 9.333 -10.346 7.909 1.00 93.31 189 ALA A C 1
ATOM 1395 O O . ALA A 1 189 ? 10.179 -9.883 7.147 1.00 93.31 189 ALA A O 1
ATOM 1396 N N . GLY A 1 190 ? 8.097 -10.637 7.493 1.00 95.94 190 GLY A N 1
ATOM 1397 C CA . GLY A 1 190 ? 7.617 -10.399 6.135 1.00 95.94 190 GLY A CA 1
ATOM 1398 C C . GLY A 1 190 ? 7.595 -8.926 5.747 1.00 95.94 190 GLY A C 1
ATOM 1399 O O . GLY A 1 190 ? 7.989 -8.586 4.635 1.00 95.94 190 GLY A O 1
ATOM 1400 N N . LEU A 1 191 ? 7.174 -8.050 6.661 1.00 95.75 191 LEU A N 1
ATOM 1401 C CA . LEU A 1 191 ? 7.204 -6.600 6.467 1.00 95.75 191 LEU A CA 1
ATOM 1402 C C . LEU A 1 191 ? 8.643 -6.085 6.347 1.00 95.75 191 LEU A C 1
ATOM 1404 O O . LEU A 1 191 ? 8.930 -5.308 5.440 1.00 95.75 191 LEU A O 1
ATOM 1408 N N . GLN A 1 192 ? 9.564 -6.568 7.186 1.00 93.56 192 GLN A N 1
ATOM 1409 C CA . GLN A 1 192 ? 10.985 -6.213 7.065 1.00 93.56 192 GLN A CA 1
ATOM 1410 C C . GLN A 1 192 ? 11.575 -6.677 5.734 1.00 93.56 192 GLN A C 1
ATOM 1412 O O . GLN A 1 192 ? 12.234 -5.908 5.032 1.00 93.56 192 GLN A O 1
ATOM 1417 N N . GLN A 1 193 ? 11.278 -7.917 5.341 1.00 92.75 193 GLN A N 1
ATOM 1418 C CA . GLN A 1 193 ? 11.705 -8.447 4.055 1.00 92.75 193 G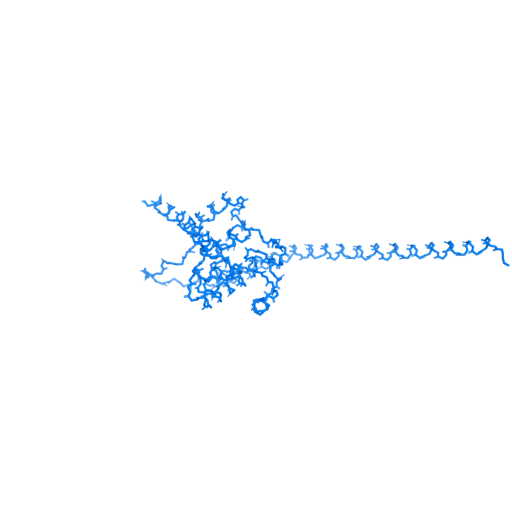LN A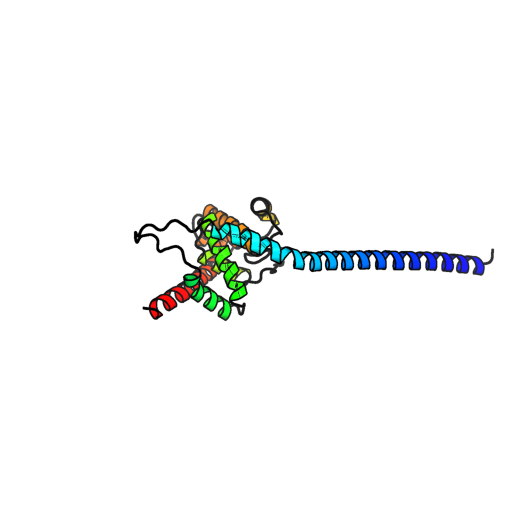 CA 1
ATOM 1419 C C . GLN A 1 193 ? 11.117 -7.641 2.885 1.00 92.75 193 GLN A C 1
ATOM 1421 O O . GLN A 1 193 ? 11.829 -7.389 1.915 1.00 92.75 193 GLN A O 1
ATOM 1426 N N . TYR A 1 194 ? 9.850 -7.220 2.971 1.00 95.06 194 TYR A N 1
ATOM 1427 C CA . TYR A 1 194 ? 9.189 -6.396 1.953 1.00 95.06 194 TYR A CA 1
ATOM 1428 C C . TYR A 1 194 ? 9.897 -5.055 1.740 1.00 95.06 194 TYR A C 1
ATOM 1430 O O . TYR A 1 194 ? 10.178 -4.698 0.601 1.00 95.06 194 TYR A O 1
ATOM 1438 N N . ALA A 1 195 ? 10.263 -4.363 2.821 1.00 91.75 195 ALA A N 1
ATOM 1439 C CA . ALA A 1 195 ? 10.993 -3.096 2.756 1.00 91.75 195 ALA A CA 1
ATOM 1440 C C . ALA A 1 195 ? 12.423 -3.225 2.189 1.00 91.75 195 ALA A C 1
ATOM 1442 O O . ALA A 1 195 ? 13.118 -2.225 2.018 1.00 91.75 195 ALA A O 1
ATOM 1443 N N . GLY A 1 196 ? 12.902 -4.449 1.937 1.00 82.81 196 GLY A N 1
ATOM 1444 C CA . GLY A 1 196 ? 14.291 -4.710 1.561 1.00 82.81 196 GLY A CA 1
ATOM 1445 C C . GLY A 1 196 ? 15.264 -4.572 2.734 1.00 82.81 196 GLY A C 1
ATOM 1446 O O . GLY A 1 196 ? 16.476 -4.493 2.525 1.00 82.81 196 GLY A O 1
ATOM 1447 N N . ALA A 1 197 ? 14.755 -4.552 3.968 1.00 61.97 197 ALA A N 1
ATOM 1448 C CA . ALA A 1 197 ? 15.556 -4.420 5.169 1.00 61.97 197 ALA A CA 1
ATOM 1449 C C . ALA A 1 197 ? 16.213 -5.760 5.530 1.00 61.97 197 ALA A C 1
ATOM 1451 O O . ALA A 1 197 ? 15.746 -6.500 6.390 1.00 61.97 197 ALA A O 1
ATOM 1452 N N . VAL A 1 198 ? 17.336 -6.063 4.877 1.00 52.72 198 VAL A N 1
ATOM 1453 C CA . VAL A 1 198 ? 18.250 -7.137 5.313 1.00 52.72 198 VAL A CA 1
ATOM 1454 C C . VAL A 1 198 ? 19.017 -6.720 6.588 1.00 52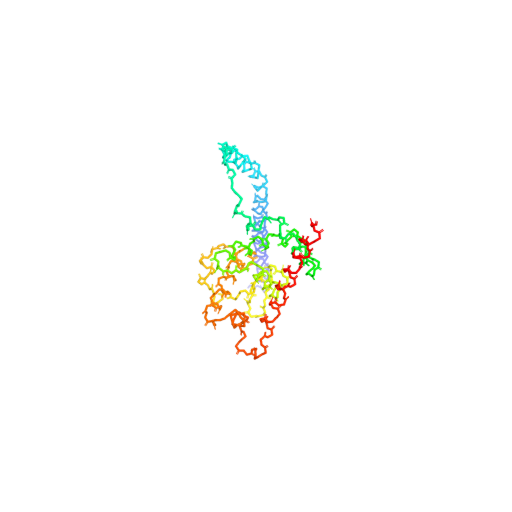.72 198 VAL A C 1
ATOM 1456 O O . VAL A 1 198 ? 19.652 -7.556 7.216 1.00 52.72 198 VAL A O 1
ATOM 1459 N N . SER A 1 199 ? 18.943 -5.442 6.993 1.00 49.28 199 SER A N 1
ATOM 1460 C CA . SER A 1 199 ? 19.750 -4.850 8.075 1.00 49.28 199 SER A CA 1
ATOM 1461 C C . SER A 1 199 ? 18.988 -3.886 9.003 1.00 49.28 199 SER A C 1
ATOM 1463 O O . SER A 1 199 ? 19.592 -2.959 9.538 1.00 49.28 199 SER A O 1
ATOM 1465 N N . ASP A 1 200 ? 17.668 -4.027 9.154 1.00 56.81 200 ASP A N 1
ATOM 1466 C CA . ASP A 1 200 ? 16.906 -3.281 10.173 1.00 56.81 200 ASP A CA 1
ATOM 1467 C C . ASP A 1 200 ? 16.759 -4.175 11.412 1.00 56.81 200 ASP A C 1
ATOM 1469 O O . ASP A 1 200 ? 15.697 -4.760 11.643 1.00 56.81 200 ASP A O 1
ATOM 1473 N N . ASP A 1 201 ? 17.861 -4.318 12.164 1.00 56.53 201 ASP A N 1
ATOM 1474 C CA . ASP A 1 201 ? 17.961 -5.146 13.384 1.00 56.53 201 ASP A CA 1
ATOM 1475 C C . ASP A 1 201 ? 16.893 -4.778 14.435 1.00 56.53 201 ASP A C 1
ATOM 1477 O O . ASP A 1 201 ? 16.568 -5.575 15.313 1.00 56.53 201 ASP A O 1
ATOM 1481 N N . GLU A 1 202 ? 16.307 -3.582 14.329 1.00 65.38 202 GLU A N 1
ATOM 1482 C CA . GLU A 1 202 ? 15.346 -3.026 15.281 1.00 65.38 202 GLU A CA 1
ATOM 1483 C C . GLU A 1 202 ? 13.869 -3.231 14.892 1.00 65.38 202 GLU A C 1
ATOM 1485 O O . GLU A 1 202 ? 12.980 -2.890 15.675 1.00 65.38 202 GLU A O 1
ATOM 1490 N N . GLY A 1 203 ? 13.554 -3.788 13.714 1.00 79.38 203 GLY A N 1
ATOM 1491 C CA . GLY A 1 203 ? 12.149 -4.027 13.345 1.00 79.38 203 GLY A CA 1
ATOM 1492 C C . GLY A 1 203 ? 11.351 -2.748 13.033 1.00 79.38 203 GLY A C 1
ATOM 1493 O O . GLY A 1 203 ? 10.116 -2.758 13.101 1.00 79.38 203 GLY A O 1
ATOM 1494 N N . LEU A 1 204 ? 12.024 -1.625 12.745 1.00 88.19 204 LEU A N 1
ATOM 1495 C CA . LEU A 1 204 ? 11.416 -0.291 12.718 1.00 88.19 204 LEU A CA 1
ATOM 1496 C C . LEU A 1 204 ? 10.343 -0.153 11.644 1.00 88.19 204 LEU A C 1
ATOM 1498 O O . LEU A 1 204 ? 9.320 0.500 11.877 1.00 88.19 204 LEU A O 1
ATOM 1502 N N . TYR A 1 205 ? 10.561 -0.730 10.464 1.00 92.75 205 TYR A N 1
ATOM 1503 C CA . TYR A 1 205 ? 9.574 -0.651 9.391 1.00 92.75 205 TYR A CA 1
ATOM 1504 C C . TYR A 1 205 ? 8.286 -1.412 9.744 1.00 92.75 205 TYR A C 1
ATOM 1506 O O . TYR A 1 205 ? 7.201 -0.822 9.708 1.00 92.75 205 TYR A O 1
ATOM 1514 N N . ALA A 1 206 ? 8.387 -2.665 10.195 1.00 94.50 206 ALA A N 1
ATOM 1515 C CA . ALA A 1 206 ? 7.240 -3.445 10.653 1.00 94.50 206 ALA A CA 1
ATOM 1516 C C . ALA A 1 206 ? 6.476 -2.721 11.775 1.00 94.50 206 ALA A C 1
ATOM 1518 O O . ALA A 1 206 ? 5.251 -2.593 11.710 1.00 94.50 206 ALA A O 1
ATOM 1519 N N . ALA A 1 207 ? 7.190 -2.159 12.757 1.00 95.12 207 ALA A N 1
ATOM 1520 C CA . ALA A 1 207 ? 6.585 -1.386 13.839 1.00 95.12 207 ALA A CA 1
ATOM 1521 C C . ALA A 1 207 ? 5.804 -0.161 13.325 1.00 95.12 207 ALA A C 1
ATOM 1523 O O . ALA A 1 207 ? 4.689 0.096 13.786 1.00 95.12 207 ALA A O 1
ATOM 1524 N N . LYS A 1 208 ? 6.339 0.579 12.341 1.00 96.06 208 LYS A N 1
ATOM 1525 C CA . LYS A 1 208 ? 5.650 1.727 11.720 1.00 96.06 208 LYS A CA 1
ATOM 1526 C C . LYS A 1 208 ? 4.364 1.304 11.014 1.00 96.06 208 LYS A C 1
ATOM 1528 O O . LYS A 1 208 ? 3.330 1.937 11.232 1.00 96.06 208 LYS A O 1
ATOM 1533 N N . VAL A 1 209 ? 4.417 0.240 10.210 1.00 97.94 209 VAL A N 1
ATOM 1534 C CA . VAL A 1 209 ? 3.253 -0.272 9.469 1.00 97.94 209 VAL A CA 1
ATOM 1535 C C . VAL A 1 209 ? 2.170 -0.761 10.429 1.00 97.94 209 VAL A C 1
ATOM 1537 O O . VAL A 1 209 ? 1.011 -0.363 10.306 1.00 97.94 209 VAL A O 1
ATOM 1540 N N . LEU A 1 210 ? 2.527 -1.573 11.427 1.00 98.06 210 LEU A N 1
ATOM 1541 C CA . LEU A 1 210 ? 1.563 -2.121 12.385 1.00 98.06 210 LEU A CA 1
ATOM 1542 C C . LEU A 1 210 ? 0.948 -1.036 13.275 1.00 98.06 210 LEU A C 1
ATOM 1544 O O . LEU A 1 210 ? -0.263 -1.046 13.512 1.00 98.06 210 LEU A O 1
ATOM 1548 N N . ALA A 1 211 ? 1.745 -0.055 13.707 1.00 98.38 211 ALA A N 1
ATOM 1549 C CA . ALA A 1 211 ? 1.229 1.102 14.430 1.00 98.38 211 ALA A CA 1
ATOM 1550 C C . ALA A 1 211 ? 0.252 1.913 13.567 1.00 98.38 211 ALA A C 1
ATOM 1552 O O . ALA A 1 211 ? -0.766 2.392 14.071 1.00 98.38 211 ALA A O 1
ATOM 1553 N N . GLU A 1 212 ? 0.527 2.063 12.269 1.00 98.56 212 GLU A N 1
ATOM 1554 C CA . GLU A 1 212 ? -0.375 2.770 11.365 1.00 98.56 212 GLU A CA 1
ATOM 1555 C C . GLU A 1 212 ? -1.682 2.019 11.141 1.00 98.56 212 GLU A C 1
ATOM 1557 O O . GLU A 1 212 ? -2.755 2.602 11.317 1.00 98.56 212 GLU A O 1
ATOM 1562 N N . LYS A 1 213 ? -1.605 0.713 10.877 1.00 98.38 213 LYS A N 1
ATOM 1563 C CA . LYS A 1 213 ? -2.773 -0.170 10.799 1.00 98.38 213 LYS A CA 1
ATOM 1564 C C . LYS A 1 213 ? -3.656 -0.018 12.043 1.00 98.38 213 LYS A C 1
ATOM 1566 O O . LYS A 1 213 ? -4.857 0.227 11.924 1.00 98.38 213 LYS A O 1
ATOM 1571 N N . GLN A 1 214 ? -3.067 -0.076 13.240 1.00 98.12 214 GLN A N 1
ATOM 1572 C CA . GLN A 1 214 ? -3.814 0.045 14.493 1.00 98.12 214 GLN A CA 1
ATOM 1573 C C . GLN A 1 214 ? -4.528 1.400 14.626 1.00 98.12 214 GLN A C 1
ATOM 1575 O O . GLN A 1 214 ? -5.650 1.454 15.139 1.00 98.12 214 GLN A O 1
ATOM 1580 N N . ARG A 1 215 ? -3.916 2.502 14.168 1.00 98.12 215 ARG A N 1
ATOM 1581 C CA . ARG A 1 215 ? -4.551 3.833 14.183 1.00 98.12 215 ARG A CA 1
ATOM 1582 C C . ARG A 1 215 ? -5.743 3.902 13.235 1.00 98.12 215 ARG A C 1
ATOM 1584 O O . ARG A 1 215 ? -6.781 4.433 13.636 1.00 98.12 215 ARG A O 1
ATOM 1591 N N . ILE A 1 216 ? -5.608 3.344 12.032 1.00 97.06 216 ILE A N 1
ATOM 1592 C CA . ILE A 1 216 ? -6.686 3.291 11.039 1.00 97.06 216 ILE A CA 1
ATOM 1593 C C . ILE A 1 216 ? -7.873 2.501 11.605 1.00 97.06 216 ILE A C 1
ATOM 1595 O O . ILE A 1 216 ? -9.000 2.996 11.642 1.00 97.06 216 ILE A O 1
ATOM 1599 N N . GLU A 1 217 ? -7.629 1.311 12.151 1.00 95.81 217 GLU A N 1
ATOM 1600 C CA . GLU A 1 217 ? -8.687 0.504 12.763 1.00 95.81 217 GLU A CA 1
ATOM 1601 C C . GLU A 1 217 ? -9.305 1.168 13.996 1.00 95.81 217 GLU A C 1
ATOM 1603 O O . GLU A 1 217 ? -10.506 1.052 14.239 1.00 95.81 217 GLU A O 1
ATOM 1608 N N . ALA A 1 218 ? -8.505 1.879 14.794 1.00 95.81 218 ALA A N 1
ATOM 1609 C CA . ALA A 1 218 ? -9.018 2.611 15.942 1.00 95.81 218 ALA A CA 1
ATOM 1610 C C . ALA A 1 218 ? -9.944 3.762 15.515 1.00 95.81 218 ALA A C 1
ATOM 1612 O O . ALA A 1 218 ? -10.889 4.066 16.240 1.00 95.81 218 ALA A O 1
ATOM 1613 N N . ALA A 1 219 ? -9.717 4.389 14.355 1.00 94.38 219 ALA A N 1
ATOM 1614 C CA . ALA A 1 219 ? -10.658 5.356 13.787 1.00 94.38 219 ALA A CA 1
ATOM 1615 C C . ALA A 1 219 ? -11.997 4.685 13.428 1.00 94.38 219 ALA A C 1
ATOM 1617 O O . ALA A 1 219 ? -13.057 5.197 13.788 1.00 94.38 219 ALA A O 1
ATOM 1618 N N . VAL A 1 220 ? -11.950 3.495 12.820 1.00 93.56 220 VAL A N 1
ATOM 1619 C CA . VAL A 1 220 ? -13.150 2.702 12.496 1.00 93.56 220 VAL A CA 1
ATOM 1620 C C . VAL A 1 220 ? -13.904 2.275 13.758 1.00 93.56 220 VAL A C 1
ATOM 1622 O O . VAL A 1 220 ? -15.119 2.451 13.837 1.00 93.56 220 VAL A O 1
ATOM 1625 N N . ARG A 1 221 ? -13.205 1.764 14.780 1.00 93.12 221 ARG A N 1
ATOM 1626 C CA . ARG A 1 221 ? -13.828 1.349 16.050 1.00 93.12 221 ARG A CA 1
ATOM 1627 C C . ARG A 1 221 ? -14.503 2.514 16.776 1.00 93.12 221 ARG A C 1
ATOM 1629 O O . ARG A 1 221 ? -15.627 2.350 17.235 1.00 93.12 221 ARG A O 1
ATOM 1636 N N . ARG A 1 222 ? -13.856 3.686 16.839 1.00 92.25 222 ARG A N 1
ATOM 1637 C CA . ARG A 1 222 ? -14.421 4.886 17.487 1.00 92.25 222 ARG A CA 1
ATOM 1638 C C . ARG A 1 222 ? -15.709 5.362 16.819 1.00 92.25 222 ARG A C 1
ATOM 1640 O O . ARG A 1 222 ? -16.654 5.724 17.511 1.00 92.25 222 ARG A O 1
ATOM 1647 N N . ALA A 1 223 ? -15.760 5.334 15.489 1.00 90.00 223 ALA A N 1
ATOM 1648 C CA . ALA A 1 223 ? -16.967 5.705 14.756 1.00 90.00 223 ALA A CA 1
ATOM 1649 C C . ALA A 1 223 ? -18.127 4.730 15.024 1.00 90.00 223 ALA A C 1
ATOM 1651 O O . ALA A 1 223 ? -19.266 5.161 15.187 1.00 90.00 223 ALA A O 1
ATOM 1652 N N . ARG A 1 224 ? -17.833 3.426 15.144 1.00 87.81 224 ARG A N 1
ATOM 1653 C CA . ARG A 1 224 ? -18.835 2.408 15.499 1.00 87.81 224 ARG A CA 1
ATOM 1654 C C . ARG A 1 224 ? -19.382 2.595 16.914 1.00 87.81 224 ARG A C 1
ATOM 1656 O O . ARG A 1 224 ? -20.587 2.512 17.095 1.00 87.81 224 ARG A O 1
ATOM 1663 N N . SER A 1 225 ? -18.527 2.888 17.896 1.00 86.06 225 SER A N 1
ATOM 1664 C CA . SER A 1 225 ? -18.964 3.105 19.284 1.00 86.06 225 SER A CA 1
ATOM 1665 C C . SER A 1 225 ? -19.733 4.409 19.499 1.00 86.06 225 SER A C 1
ATOM 1667 O O . SER A 1 225 ? -20.476 4.505 20.461 1.00 86.06 225 SER A O 1
ATOM 1669 N N . GLY A 1 226 ? -19.532 5.419 18.647 1.00 77.19 226 GLY A N 1
ATOM 1670 C CA . GLY A 1 226 ? -20.261 6.691 18.720 1.00 77.19 226 GLY A CA 1
ATOM 1671 C C . GLY A 1 226 ? -21.594 6.704 17.966 1.00 77.19 226 GLY A C 1
ATOM 1672 O O . GLY A 1 226 ? -22.292 7.710 18.011 1.00 77.19 226 GLY A O 1
ATOM 1673 N N . SER A 1 227 ? -21.920 5.624 17.248 1.00 64.88 227 SER A N 1
ATOM 1674 C CA . SER A 1 227 ? -23.164 5.480 16.475 1.00 64.88 227 SER A CA 1
ATOM 1675 C C . SER A 1 227 ? -24.188 4.551 17.150 1.00 64.88 227 SER A C 1
ATOM 1677 O O . SER A 1 227 ? -25.224 4.272 16.550 1.00 64.88 227 SER A O 1
ATOM 1679 N N . ALA A 1 228 ? -23.874 4.046 18.349 1.00 51.53 228 ALA A N 1
ATOM 1680 C CA . ALA A 1 228 ? -24.716 3.189 19.187 1.00 51.53 228 ALA A CA 1
ATOM 1681 C C . ALA A 1 228 ? -25.268 3.992 20.369 1.00 51.53 228 ALA A C 1
ATOM 1683 O O . ALA A 1 228 ? -26.429 3.734 20.751 1.00 51.53 228 ALA A O 1
#

Radius of gyration: 27.22 Å; Cα contacts (8 Å, |Δi|>4): 217; chains: 1; bounding box: 74×52×79 Å

Sequence (228 aa):
MSKTAWLWKFMKDASSCVVHFAHGGLLAAGFLVTAFMLMYVGSAESHERGLQELGDLFSDGRTSKASSSPAAEQAVSPSGARPAIEYLSRKYRVAASAIEPLVLAAQAAGERAGLEPMLIVAVIAIESGFNPIAESPLGAQGLMQVIPRFHQDKIDGVGGNGLLDPVQNIQVGALVLKESIRRAGSLEAGLQQYAGAVSDDEGLYAAKVLAEKQRIEAAVRRARSGSA

Secondary structure (DSSP, 8-state):
--HHHHHHHHHHHHHHHHHHHHHHHHHHHHHHHHHHHHHHHHHHHHHHHHHHHHHHHHHTT-------------S--HHHHHHHHHHHHHHHT--HHHHHHHHHHHHHHHHHHT--HHHHHHHHHHHTTT-TT-B-TT--BTTTTB-GGG-HHHHHHH-SS-TTSHHHHHHHHHHHHHHHHHHHSSHHHHHHHHTT-SS-TT-HHHHHHHHHHHHHHHHHHHHHHT--

Foldseek 3Di:
DDPVVVVVVVVVVVVVVVVVVVVVVVVVVVVVVVVVVCVVVVVVVVVVVVVVVVVVVVVVPPPDDDDDDPDPPDDQDLVLLQLLLVVLCVVLVNDSVLVSVLLVLLVVLCVVLVHDSLLLVLLLCLQPSQALQDADPQGQHGSNRHRCVVQVVLLVVQDDDDSSPSSSVSNSSSNQLSVLCVVLVHNLSSQCVSVVNPPPPPSVRSVSSVVSSVVSVVSSVVVVVVVD

Mean predicted aligned error: 15.89 Å

Nearest PDB structures (foldseek):
  6fc4-assembly1_A  TM=8.728E-01  e=9.146E-04  Pseudomonas aeruginosa
  6ghy-assembly2_A  TM=5.757E-01  e=1.388E-04  Escherichia coli K-12
  6ghz-assembly2_A  TM=5.870E-01  e=2.064E-04  Escherichia coli K-12
  4oxv-assembly1_A  TM=8.438E-01  e=8.967E-03  Pseudomonas aeruginosa PADK2_CF510
  4oyv-assembly1_A  TM=8.124E-01  e=1.269E-02  Pseudomonas aeruginosa PAO1

InterPro domains:
  IPR008258 Transglycosylase SLT domain 1 [PF01464] (106-194)
  IPR023346 Lysozyme-like domain superfamily [SSF53955] (92-216)

Organism: NCBI:txid2608985

Solvent-accessible surface area (backbone atoms only — not comparable to full-atom values): 12662 Å² total; per-residue (Å²): 134,60,75,68,62,55,53,55,51,53,54,53,56,53,53,54,52,52,53,53,52,54,53,52,53,52,52,53,52,50,50,53,54,49,52,50,48,51,56,57,56,57,54,62,68,54,58,62,58,58,54,51,58,54,49,55,65,62,59,77,72,73,85,79,91,82,79,93,78,97,81,84,88,79,75,78,50,80,76,63,49,45,44,32,32,53,52,48,19,66,73,60,71,42,58,47,84,68,42,47,62,54,53,53,40,23,40,60,25,12,67,77,52,77,44,61,33,58,53,50,49,20,42,21,49,72,59,32,54,70,33,36,80,36,70,46,99,86,53,21,29,7,26,46,42,45,43,56,96,82,40,51,72,46,50,65,73,68,52,83,90,47,46,60,36,60,61,48,16,42,41,37,31,36,50,51,41,45,50,25,21,67,74,55,72,36,67,58,50,5,42,28,49,56,74,64,45,89,77,55,91,79,47,60,66,29,52,52,30,54,54,43,25,52,52,41,52,48,39,34,51,52,54,56,67,74,75,112